Protein AF-A0AAU9XUK6-F1 (afdb_monomer)

Structure (mmCIF, N/CA/C/O backbone):
data_AF-A0AAU9XUK6-F1
#
_entry.id   AF-A0AAU9XUK6-F1
#
loop_
_atom_site.group_PDB
_atom_site.id
_atom_site.type_symbol
_atom_site.label_atom_id
_atom_site.label_alt_id
_atom_site.label_comp_id
_atom_site.label_asym_id
_atom_site.label_entity_id
_atom_site.label_seq_id
_atom_site.pdbx_PDB_ins_code
_atom_site.Cartn_x
_atom_site.Cartn_y
_atom_site.Cartn_z
_atom_site.occupancy
_atom_site.B_iso_or_equiv
_atom_site.auth_seq_id
_atom_site.auth_comp_id
_atom_site.auth_asym_id
_atom_site.auth_atom_id
_atom_site.pdbx_PDB_model_num
ATOM 1 N N . MET A 1 1 ? -21.069 -2.730 -3.001 1.00 33.25 1 MET A N 1
ATOM 2 C CA . MET A 1 1 ? -19.664 -2.757 -2.544 1.00 33.25 1 MET A CA 1
ATOM 3 C C . MET A 1 1 ? -18.667 -2.621 -3.702 1.00 33.25 1 MET A C 1
ATOM 5 O O . MET A 1 1 ? -17.837 -1.732 -3.650 1.00 33.25 1 MET A O 1
ATOM 9 N N . LEU A 1 2 ? -18.782 -3.397 -4.790 1.00 28.67 2 LEU A N 1
ATOM 10 C CA . LEU A 1 2 ? -17.795 -3.391 -5.895 1.00 28.67 2 LEU A CA 1
ATOM 11 C C . LEU A 1 2 ? -17.755 -2.106 -6.754 1.00 28.67 2 LEU A C 1
ATOM 13 O O . LEU A 1 2 ? -16.678 -1.653 -7.120 1.00 28.67 2 LEU A O 1
ATOM 17 N N . LEU A 1 3 ? -18.899 -1.456 -6.999 1.00 26.27 3 LEU A N 1
ATOM 18 C CA . LEU A 1 3 ? -18.970 -0.136 -7.666 1.00 26.27 3 LEU A CA 1
ATOM 19 C C . LEU A 1 3 ? -18.456 1.029 -6.795 1.00 26.27 3 LEU A C 1
ATOM 21 O O . LEU A 1 3 ? -18.307 2.147 -7.278 1.00 26.27 3 LEU A O 1
ATOM 25 N N . TRP A 1 4 ? -18.243 0.776 -5.502 1.00 32.31 4 TRP A N 1
ATOM 26 C CA . TRP A 1 4 ? -17.857 1.773 -4.502 1.00 32.31 4 TRP A CA 1
ATOM 27 C C . TRP A 1 4 ? -16.339 2.024 -4.510 1.00 32.31 4 TRP A C 1
ATOM 29 O O . TRP A 1 4 ? -15.904 3.160 -4.357 1.00 32.31 4 TRP A O 1
ATOM 39 N N . LEU A 1 5 ? -15.546 0.982 -4.781 1.00 35.88 5 LEU A N 1
ATOM 40 C CA . LEU A 1 5 ? -14.081 1.037 -4.865 1.00 35.88 5 LEU A CA 1
ATOM 41 C C . LEU A 1 5 ? -13.571 1.736 -6.135 1.00 35.88 5 LEU A C 1
ATOM 43 O O . LEU A 1 5 ? -12.692 2.587 -6.055 1.00 35.88 5 LEU A O 1
ATOM 47 N N . ASP A 1 6 ? -14.190 1.474 -7.290 1.00 30.70 6 ASP A N 1
ATOM 48 C CA . ASP A 1 6 ? -13.777 2.042 -8.590 1.00 30.70 6 ASP A CA 1
ATOM 49 C C . ASP A 1 6 ? -13.961 3.574 -8.686 1.00 30.70 6 ASP A C 1
ATOM 51 O O . ASP A 1 6 ? -13.351 4.234 -9.525 1.00 30.70 6 ASP A O 1
ATOM 55 N N . LYS A 1 7 ? -14.794 4.166 -7.817 1.00 32.75 7 LYS A N 1
ATOM 56 C CA . LYS A 1 7 ? -14.926 5.629 -7.686 1.00 32.75 7 LYS A CA 1
ATOM 57 C C . LYS A 1 7 ? -14.052 6.224 -6.583 1.00 32.75 7 LYS A C 1
ATOM 59 O O . LYS A 1 7 ? -13.663 7.374 -6.724 1.00 32.75 7 LYS A O 1
ATOM 64 N N . MET A 1 8 ? -13.726 5.466 -5.531 1.00 36.03 8 MET A N 1
ATOM 65 C CA . MET A 1 8 ? -12.743 5.892 -4.521 1.00 36.03 8 MET A CA 1
ATOM 66 C C . MET A 1 8 ? -11.348 6.050 -5.135 1.00 36.03 8 MET A C 1
ATOM 68 O O . MET A 1 8 ? -10.635 6.977 -4.788 1.00 36.03 8 MET A O 1
ATOM 72 N N . ILE A 1 9 ? -10.993 5.186 -6.088 1.00 36.97 9 ILE A N 1
ATOM 73 C CA . ILE A 1 9 ? -9.683 5.200 -6.760 1.00 36.97 9 ILE A CA 1
ATOM 74 C C . ILE A 1 9 ? -9.566 6.312 -7.818 1.00 36.97 9 ILE A C 1
ATOM 76 O O . ILE A 1 9 ? -8.464 6.664 -8.212 1.00 36.97 9 ILE A O 1
ATOM 80 N N . ARG A 1 10 ? -10.679 6.927 -8.241 1.00 34.50 10 ARG A N 1
ATOM 81 C CA . ARG A 1 10 ? -10.691 8.081 -9.163 1.00 34.50 10 ARG A CA 1
ATOM 82 C C . ARG A 1 10 ? -10.840 9.415 -8.428 1.00 34.50 10 ARG A C 1
ATOM 84 O O . ARG A 1 10 ? -11.617 10.269 -8.854 1.00 34.50 10 ARG A O 1
ATOM 91 N N . MET A 1 11 ? -10.180 9.563 -7.284 1.00 39.06 11 MET A N 1
ATOM 92 C CA . MET A 1 11 ? -10.041 10.867 -6.641 1.00 39.06 11 MET A CA 1
ATOM 93 C C . MET A 1 11 ? -8.760 11.506 -7.179 1.00 39.06 11 MET A C 1
ATOM 95 O O . MET A 1 11 ? -7.666 11.001 -6.965 1.00 39.06 11 MET A O 1
ATOM 99 N N . GLU A 1 12 ? -8.969 12.526 -8.004 1.00 34.97 12 GLU A N 1
ATOM 100 C CA . GLU A 1 12 ? -8.004 13.175 -8.892 1.00 34.97 12 GLU A CA 1
ATOM 101 C C . GLU A 1 12 ? -7.177 14.209 -8.136 1.00 34.97 12 GLU A C 1
ATOM 103 O O . GLU A 1 12 ? -7.762 15.040 -7.462 1.00 34.97 12 GLU A O 1
ATOM 108 N N . GLU A 1 13 ? -5.851 14.163 -8.265 1.00 35.34 13 GLU A N 1
ATOM 109 C CA . GLU A 1 13 ? -4.892 15.043 -7.595 1.00 35.34 13 GLU A CA 1
ATOM 110 C C . GLU A 1 13 ? -5.057 16.530 -8.000 1.00 35.34 13 GLU A C 1
ATOM 112 O O . GLU A 1 13 ? -4.589 16.964 -9.043 1.00 35.34 13 GLU A O 1
ATOM 117 N N . VAL A 1 14 ? -5.731 17.340 -7.185 1.00 39.88 14 VAL A N 1
ATOM 118 C CA . VAL A 1 14 ? -5.669 18.807 -7.192 1.00 39.88 14 VAL A CA 1
ATOM 119 C C . VAL A 1 14 ? -4.579 19.248 -6.218 1.00 39.88 14 VAL A C 1
ATOM 121 O O . VAL A 1 14 ? -4.598 18.918 -5.029 1.00 39.88 14 VAL A O 1
ATOM 124 N N . GLU A 1 15 ? -3.616 19.971 -6.775 1.00 35.19 15 GLU A N 1
ATOM 125 C CA . GLU A 1 15 ? -2.435 20.531 -6.133 1.00 35.19 15 GLU A CA 1
ATOM 126 C C . GLU A 1 15 ? -2.733 21.203 -4.776 1.00 35.19 15 GLU A C 1
ATOM 128 O O . GLU A 1 15 ? -3.728 21.904 -4.610 1.00 35.19 15 GLU A O 1
ATOM 133 N N . HIS A 1 16 ? -1.794 21.041 -3.835 1.00 34.78 16 HIS A N 1
ATOM 134 C CA . HIS A 1 16 ? -1.776 21.619 -2.481 1.00 34.78 16 HIS A CA 1
ATOM 135 C C . HIS A 1 16 ? -2.774 21.025 -1.468 1.00 34.78 16 HIS A C 1
ATOM 137 O O . HIS A 1 16 ? -3.589 21.722 -0.872 1.00 34.78 16 HIS A O 1
ATOM 143 N N . GLY A 1 17 ? -2.584 19.741 -1.147 1.00 36.34 17 GLY A N 1
ATOM 144 C CA . GLY A 1 17 ? -2.890 19.225 0.192 1.00 36.34 17 GLY A CA 1
ATOM 145 C C . GLY A 1 17 ? -4.282 18.620 0.403 1.00 36.34 17 GLY A C 1
ATOM 146 O O . GLY A 1 17 ? -5.141 19.227 1.027 1.00 36.34 17 GLY A O 1
ATOM 147 N N . GLN A 1 18 ? -4.366 17.329 0.064 1.00 42.75 18 GLN A N 1
ATOM 148 C CA . GLN A 1 18 ? -5.222 16.279 0.650 1.00 42.75 18 GLN A CA 1
ATOM 149 C C . GLN A 1 18 ? -6.707 16.178 0.219 1.00 42.75 18 GLN A C 1
ATOM 151 O O . GLN A 1 18 ? -7.435 17.155 0.072 1.00 42.75 18 GLN A O 1
ATOM 156 N N . TRP A 1 19 ? -7.132 14.914 0.038 1.00 47.81 19 TRP A N 1
ATOM 157 C CA . TRP A 1 19 ? -8.341 14.450 -0.663 1.00 47.81 19 TRP A CA 1
ATOM 158 C C . TRP A 1 19 ? -9.627 14.343 0.170 1.00 47.81 19 TRP A C 1
ATOM 160 O O . TRP A 1 19 ? -9.622 14.133 1.380 1.00 47.81 19 TRP A O 1
ATOM 170 N N . LEU A 1 20 ? -10.728 14.437 -0.589 1.00 40.44 20 LEU A N 1
ATOM 171 C CA . LEU A 1 20 ? -12.161 14.341 -0.285 1.00 40.44 20 LEU A CA 1
ATOM 172 C C . LEU A 1 20 ? -12.667 12.924 0.049 1.00 40.44 20 LEU A C 1
ATOM 174 O O . LEU A 1 20 ? -12.090 11.925 -0.353 1.00 40.44 20 LEU A O 1
ATOM 178 N N . ALA A 1 21 ? -13.876 12.849 0.619 1.00 33.03 21 ALA A N 1
ATOM 179 C CA . ALA A 1 21 ? -14.821 11.763 0.350 1.00 33.03 21 ALA A CA 1
ATOM 180 C C . ALA A 1 21 ? -16.065 12.341 -0.350 1.00 33.03 21 ALA A C 1
ATOM 182 O O . ALA A 1 21 ? -16.930 12.932 0.292 1.00 33.03 21 ALA A O 1
ATOM 183 N N . LYS A 1 22 ? -16.186 12.164 -1.673 1.00 32.38 22 LYS A N 1
ATOM 184 C CA . LYS A 1 22 ? -17.432 12.428 -2.417 1.00 32.38 22 LYS A CA 1
ATOM 185 C C . LYS A 1 22 ? -18.011 11.111 -2.918 1.00 32.38 22 LYS A C 1
ATOM 187 O O . LYS A 1 22 ? -17.669 10.628 -3.994 1.00 32.38 22 LYS A O 1
ATOM 192 N N . VAL A 1 23 ? -18.946 10.536 -2.165 1.00 35.53 23 VAL A N 1
ATOM 193 C CA . VAL A 1 23 ? -19.708 9.372 -2.638 1.00 35.53 23 VAL A CA 1
ATOM 194 C C . VAL A 1 23 ? -20.838 9.860 -3.546 1.00 35.53 23 VAL A C 1
ATOM 196 O O . VAL A 1 23 ? -21.865 10.348 -3.078 1.00 35.53 23 VAL A O 1
ATOM 199 N N . ARG A 1 24 ? -20.673 9.725 -4.870 1.00 31.94 24 ARG A N 1
ATOM 200 C CA . ARG A 1 24 ? -21.775 9.929 -5.826 1.00 31.94 24 ARG A CA 1
ATOM 201 C C . ARG A 1 24 ? -22.612 8.655 -5.960 1.00 31.94 24 ARG A C 1
ATOM 203 O O . ARG A 1 24 ? -22.120 7.628 -6.433 1.00 31.94 24 ARG A O 1
ATOM 210 N N . GLN A 1 25 ? -23.887 8.800 -5.600 1.00 36.47 25 GLN A N 1
ATOM 211 C CA . GLN A 1 25 ? -24.984 7.832 -5.671 1.00 36.47 25 GLN A CA 1
ATOM 212 C C . GLN A 1 25 ? -24.969 6.939 -6.922 1.00 36.47 25 GLN A C 1
ATOM 214 O O . GLN A 1 25 ? -24.865 7.404 -8.059 1.00 36.47 25 GLN A O 1
ATOM 219 N N . GLY A 1 26 ? -25.137 5.640 -6.673 1.00 31.98 26 GLY A N 1
ATOM 220 C CA . GLY A 1 26 ? -25.384 4.602 -7.666 1.00 31.98 26 GLY A CA 1
ATOM 221 C C . GLY A 1 26 ? -25.836 3.308 -6.984 1.00 31.98 26 GLY A C 1
ATOM 222 O O . GLY A 1 26 ? -25.007 2.509 -6.565 1.00 31.98 26 GLY A O 1
ATOM 223 N N . ARG A 1 27 ? -27.160 3.132 -6.874 1.00 43.97 27 ARG A N 1
ATOM 224 C CA . ARG A 1 27 ? -27.920 1.905 -6.526 1.00 43.97 27 ARG A CA 1
ATOM 225 C C . ARG A 1 27 ? -27.805 1.274 -5.126 1.00 43.97 27 ARG A C 1
ATOM 227 O O . ARG A 1 27 ? -28.600 0.386 -4.845 1.00 43.97 27 ARG A O 1
ATOM 234 N N . ALA A 1 28 ? -26.947 1.739 -4.219 1.00 48.75 28 ALA A N 1
ATOM 235 C CA . ALA A 1 28 ? -26.979 1.319 -2.809 1.00 48.75 28 ALA A CA 1
ATOM 236 C C . ALA A 1 28 ? -27.304 2.515 -1.899 1.00 48.75 28 ALA A C 1
ATOM 238 O O . ALA A 1 28 ? -26.667 3.562 -2.005 1.00 48.75 28 ALA A O 1
ATOM 239 N N . ARG A 1 29 ? -28.326 2.373 -1.044 1.00 48.84 29 ARG A N 1
ATOM 240 C CA . ARG A 1 29 ? -28.842 3.400 -0.120 1.00 48.84 29 ARG A CA 1
ATOM 241 C C . ARG A 1 29 ? -27.870 3.657 1.045 1.00 48.84 29 ARG A C 1
ATOM 243 O O . ARG A 1 29 ? -28.166 3.316 2.182 1.00 48.84 29 ARG A O 1
ATOM 250 N N . SER A 1 30 ? -26.709 4.239 0.771 1.00 57.34 30 SER A N 1
ATOM 251 C CA . SER A 1 30 ? -25.780 4.710 1.805 1.00 57.34 30 SER A CA 1
ATOM 252 C C . SER A 1 30 ? -25.810 6.237 1.836 1.00 57.34 30 SER A C 1
ATOM 254 O O . SER A 1 30 ? -25.593 6.873 0.805 1.00 57.34 30 SER A O 1
ATOM 256 N N . VAL A 1 31 ? -26.116 6.821 2.998 1.00 60.78 31 VAL A N 1
ATOM 257 C CA . VAL A 1 31 ? -26.139 8.276 3.210 1.00 60.78 31 VAL A CA 1
ATOM 258 C C . VAL A 1 31 ? -24.790 8.707 3.776 1.00 60.78 31 VAL A C 1
ATOM 260 O O . VAL A 1 31 ? -24.342 8.170 4.787 1.00 60.78 31 VAL A O 1
ATOM 263 N N . LEU A 1 32 ? -24.140 9.667 3.118 1.00 63.56 32 LEU A N 1
ATOM 264 C CA . LEU A 1 32 ? -22.972 10.349 3.666 1.00 63.56 32 LEU A CA 1
ATOM 265 C C . LEU A 1 32 ? -23.457 11.344 4.723 1.00 63.56 32 LEU A C 1
ATOM 267 O O . LEU A 1 32 ? -24.189 12.272 4.388 1.00 63.56 32 LEU A O 1
ATOM 271 N N . LEU A 1 33 ? -23.080 11.128 5.983 1.00 63.16 33 LEU A N 1
ATOM 272 C CA . LEU A 1 33 ? -23.521 11.982 7.089 1.00 63.16 33 LEU A CA 1
ATOM 273 C C . LEU A 1 33 ? -22.723 13.287 7.164 1.00 63.16 33 LEU A C 1
ATOM 275 O O . LEU A 1 33 ? -23.315 14.345 7.342 1.00 63.16 33 LEU A O 1
ATOM 279 N N . PHE A 1 34 ? -21.397 13.225 7.024 1.00 74.56 34 PHE A N 1
ATOM 280 C CA . PHE A 1 34 ? -20.532 14.403 7.004 1.00 74.56 34 PHE A CA 1
ATOM 281 C C . PHE A 1 34 ? -19.146 14.064 6.430 1.00 74.56 34 PHE A C 1
ATOM 283 O O . PHE A 1 34 ? -18.801 12.892 6.256 1.00 74.56 34 PHE A O 1
ATOM 290 N N . THR A 1 35 ? -18.356 15.099 6.149 1.00 79.81 35 THR A N 1
ATOM 291 C CA . THR A 1 35 ? -16.965 15.007 5.686 1.00 79.81 35 THR A CA 1
ATOM 292 C C . THR A 1 35 ? -16.138 16.039 6.442 1.00 79.81 35 THR A C 1
ATOM 294 O O . THR A 1 35 ? -16.595 17.164 6.628 1.00 79.81 35 THR A O 1
ATOM 297 N N . GLU A 1 36 ? -14.939 15.658 6.874 1.00 81.06 36 GLU A N 1
ATOM 298 C CA . GLU A 1 36 ? -13.980 16.537 7.549 1.00 81.06 36 GLU A CA 1
ATOM 299 C C . GLU A 1 36 ? -12.619 16.439 6.874 1.00 81.06 36 GLU A C 1
ATOM 301 O O . GLU A 1 36 ? -12.278 15.404 6.300 1.00 81.06 36 GLU A O 1
ATOM 306 N N . PHE A 1 37 ? -11.837 17.509 6.993 1.00 81.69 37 PHE A N 1
ATOM 307 C CA . PHE A 1 37 ? -10.502 17.610 6.416 1.00 81.69 37 PHE A CA 1
ATOM 308 C C . PHE A 1 37 ? -9.480 17.882 7.510 1.00 81.69 37 PHE A C 1
ATOM 310 O O . PHE A 1 37 ? -9.679 18.757 8.355 1.00 81.69 37 PHE A O 1
ATOM 317 N N . ILE A 1 38 ? -8.368 17.150 7.475 1.00 80.44 38 ILE A N 1
ATOM 318 C CA . ILE A 1 38 ? -7.238 17.412 8.357 1.00 80.44 38 ILE A CA 1
ATOM 319 C C . ILE A 1 38 ? -6.419 18.556 7.766 1.00 80.44 38 ILE A C 1
ATOM 321 O O . ILE A 1 38 ? -5.865 18.445 6.678 1.00 80.44 38 ILE A O 1
ATOM 325 N N . ARG A 1 39 ? -6.321 19.665 8.496 1.00 78.25 39 ARG A N 1
ATOM 326 C CA . ARG A 1 39 ? -5.515 20.814 8.070 1.00 78.25 39 ARG A CA 1
ATOM 327 C C . ARG A 1 39 ? -4.037 20.555 8.341 1.00 78.25 39 ARG A C 1
ATOM 329 O O . ARG A 1 39 ? -3.664 20.326 9.487 1.00 78.25 39 ARG A O 1
ATOM 336 N N . LEU A 1 40 ? -3.201 20.660 7.308 1.00 76.19 40 LEU A N 1
ATOM 337 C CA . LEU A 1 40 ? -1.746 20.456 7.387 1.00 76.19 40 LEU A CA 1
ATOM 338 C C . LEU A 1 40 ? -1.080 21.383 8.414 1.00 76.19 40 LEU A C 1
ATOM 340 O O . LEU A 1 40 ? -0.388 20.926 9.321 1.00 76.19 40 LEU A O 1
ATOM 344 N N . GLU A 1 41 ? -1.362 22.681 8.312 1.00 81.06 41 GLU A N 1
ATOM 345 C CA . GLU A 1 41 ? -0.774 23.740 9.146 1.00 81.06 41 GLU A CA 1
ATOM 346 C C . GLU A 1 41 ? -1.137 23.616 10.634 1.00 81.06 41 GLU A C 1
ATOM 348 O O . GLU A 1 41 ? -0.444 24.135 11.503 1.00 81.06 41 GLU A O 1
ATOM 353 N N . SER A 1 42 ? -2.230 22.915 10.946 1.00 84.81 42 SER A N 1
ATOM 354 C CA . SER A 1 42 ? -2.760 22.751 12.305 1.00 84.81 42 SER A CA 1
ATOM 355 C C . SER A 1 42 ? -3.135 21.300 12.598 1.00 84.81 42 SER A C 1
ATOM 357 O O . SER A 1 42 ? -4.119 21.027 13.284 1.00 84.81 42 SER A O 1
ATOM 359 N N . LEU A 1 43 ? -2.322 20.360 12.105 1.00 83.81 43 LEU A N 1
ATOM 360 C CA . LEU A 1 43 ? -2.579 18.917 12.136 1.00 83.81 43 LEU A CA 1
ATOM 361 C C . LEU A 1 43 ? -3.088 18.414 13.492 1.00 83.81 43 LEU A C 1
ATOM 363 O O . LEU A 1 43 ? -4.112 17.741 13.554 1.00 83.81 43 LEU A O 1
ATOM 367 N N . HIS A 1 44 ? -2.406 18.774 14.580 1.00 89.31 44 HIS A N 1
ATOM 368 C CA . HIS A 1 44 ? -2.760 18.325 15.929 1.00 89.31 44 HIS A CA 1
ATOM 369 C C . HIS A 1 44 ? -4.147 18.818 16.370 1.00 89.31 44 HIS A C 1
ATOM 371 O O . HIS A 1 44 ? -4.985 18.008 16.759 1.00 89.31 44 HIS A O 1
ATOM 377 N N . LEU A 1 45 ? -4.413 20.123 16.246 1.00 91.56 45 LEU A N 1
ATOM 378 C CA . LEU A 1 45 ? -5.709 20.717 16.595 1.00 91.56 45 LEU A CA 1
ATOM 379 C C . LEU A 1 45 ? -6.829 20.195 15.688 1.00 91.56 45 LEU A C 1
ATOM 381 O O . LEU A 1 45 ? -7.923 19.891 16.157 1.00 91.56 45 LEU A O 1
ATOM 385 N N . SER A 1 46 ? -6.549 20.055 14.391 1.00 89.50 46 SER A N 1
ATOM 386 C CA . SER A 1 46 ? -7.507 19.545 13.414 1.00 89.50 46 SER A CA 1
ATOM 387 C C . SER A 1 46 ? -7.918 18.111 13.744 1.00 89.50 46 SER A C 1
ATOM 389 O O . SER A 1 46 ? -9.107 17.817 13.810 1.00 89.50 46 SER A O 1
ATOM 391 N N . VAL A 1 47 ? -6.948 17.230 14.000 1.00 91.69 47 VAL A N 1
ATOM 392 C CA . VAL A 1 47 ? -7.193 15.830 14.375 1.00 91.69 47 VAL A CA 1
ATOM 393 C C . VAL A 1 47 ? -7.971 15.743 15.688 1.00 91.69 47 VAL A C 1
ATOM 395 O O . VAL A 1 47 ? -8.985 15.048 15.74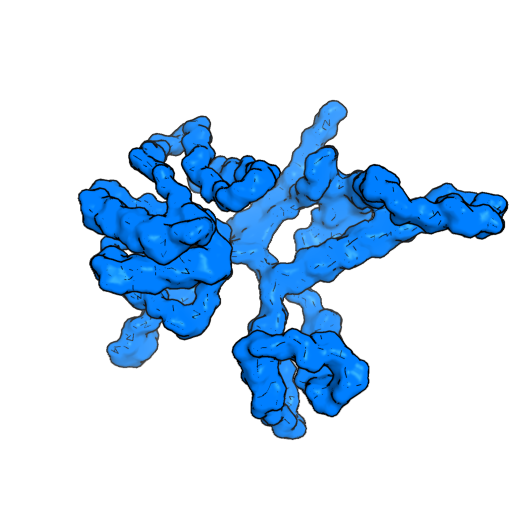4 1.00 91.69 47 VAL A O 1
ATOM 398 N N . GLN A 1 48 ? -7.566 16.502 16.709 1.00 95.38 48 GLN A N 1
ATOM 399 C CA . GLN A 1 48 ? -8.259 16.552 17.996 1.00 95.38 48 GLN A CA 1
ATOM 400 C C . GLN A 1 48 ? -9.733 16.951 17.845 1.00 95.38 48 GLN A C 1
ATOM 402 O O . GLN A 1 48 ? -10.615 16.260 18.363 1.00 95.38 48 GLN A O 1
ATOM 407 N N . ASN A 1 49 ? -10.013 18.026 17.106 1.00 94.06 49 ASN A N 1
ATOM 408 C CA . ASN A 1 49 ? -11.375 18.519 16.900 1.00 94.06 49 ASN A CA 1
ATOM 409 C C . ASN A 1 49 ? -12.239 17.514 16.126 1.00 94.06 49 ASN A C 1
ATOM 411 O O . ASN A 1 49 ? -13.400 17.303 16.477 1.00 94.06 49 ASN A O 1
ATOM 415 N N . ILE A 1 50 ? -11.676 16.861 15.104 1.00 93.06 50 ILE A N 1
ATOM 416 C CA . ILE A 1 50 ? -12.389 15.851 14.311 1.00 93.06 50 ILE A CA 1
ATOM 417 C C . ILE A 1 50 ? -12.749 14.640 15.176 1.00 93.06 50 ILE A C 1
ATOM 419 O O . ILE A 1 50 ? -13.897 14.197 15.151 1.00 93.06 50 ILE A O 1
ATOM 423 N N . VAL A 1 51 ? -11.805 14.119 15.967 1.00 94.56 51 VAL A N 1
ATOM 424 C CA . VAL A 1 51 ? -12.063 12.977 16.860 1.00 94.56 51 VAL A CA 1
ATOM 425 C C . VAL A 1 51 ? -13.089 13.346 17.936 1.00 94.56 51 VAL A C 1
ATOM 427 O O . VAL A 1 51 ? -14.004 12.564 18.199 1.00 94.56 51 VAL A O 1
ATOM 430 N N . GLN A 1 52 ? -13.017 14.561 18.488 1.00 95.75 52 GLN A N 1
ATOM 431 C CA . GLN A 1 52 ? -13.988 15.048 19.471 1.00 95.75 52 GLN A CA 1
ATOM 432 C C . GLN A 1 52 ? -15.395 15.140 18.872 1.00 95.75 52 GLN A C 1
ATOM 434 O O . GLN A 1 52 ? -16.364 14.693 19.487 1.00 95.75 52 GLN A O 1
ATOM 439 N N . LYS A 1 53 ? -15.509 15.665 17.649 1.00 92.81 53 LYS A N 1
ATOM 440 C CA . LYS A 1 53 ? -16.773 15.736 16.913 1.00 92.81 53 LYS A CA 1
ATOM 441 C C . LYS A 1 53 ? -17.330 14.340 16.620 1.00 92.81 53 LYS A C 1
ATOM 443 O O . LYS A 1 53 ? -18.499 14.080 16.880 1.00 92.81 53 LYS A O 1
ATOM 448 N N . LEU A 1 54 ? -16.488 13.418 16.147 1.00 92.12 54 LEU A N 1
ATOM 449 C CA . LEU A 1 54 ? -16.850 12.016 15.901 1.00 92.12 54 LEU A CA 1
ATOM 450 C C . LEU A 1 54 ? -17.374 11.314 17.157 1.00 92.12 54 LEU A C 1
ATOM 452 O O . LEU A 1 54 ? -18.303 10.504 17.075 1.00 92.12 54 LEU A O 1
ATOM 456 N N . LYS A 1 55 ? -16.787 11.623 18.314 1.00 93.25 55 LYS A N 1
ATOM 457 C CA . LYS A 1 55 ? -17.208 11.085 19.607 1.00 93.25 55 LYS A CA 1
ATOM 458 C C . LYS A 1 55 ? -18.600 11.565 20.020 1.00 93.25 55 LYS A C 1
ATOM 460 O O . LYS A 1 55 ? -19.321 10.803 20.646 1.00 93.25 55 LYS A O 1
ATOM 465 N N . GLN A 1 56 ? -18.996 12.774 19.628 1.00 92.69 56 GLN A N 1
ATOM 466 C CA . GLN A 1 56 ? -20.341 13.317 19.869 1.00 92.69 56 GLN A CA 1
ATOM 467 C C . GLN A 1 56 ? -21.403 12.768 18.895 1.00 92.69 56 GLN A C 1
ATOM 469 O O . GLN A 1 56 ? -22.594 13.000 19.084 1.00 92.69 56 GLN A O 1
ATOM 474 N N . MET A 1 57 ? -20.994 12.055 17.841 1.00 89.00 57 MET A N 1
ATOM 475 C CA . MET A 1 57 ? -21.880 11.546 16.790 1.00 89.00 57 MET A CA 1
ATOM 476 C C . MET A 1 57 ? -22.167 10.052 16.961 1.00 89.00 57 MET A C 1
ATOM 478 O O . MET A 1 57 ? -21.579 9.207 16.286 1.00 89.00 57 MET A O 1
ATOM 482 N N . ASP A 1 58 ? -23.101 9.703 17.844 1.00 85.56 58 ASP A N 1
ATOM 483 C CA . ASP A 1 58 ? -23.411 8.299 18.153 1.00 85.56 58 ASP A CA 1
ATOM 484 C C . ASP A 1 58 ? -24.002 7.503 16.984 1.00 85.56 58 ASP A C 1
ATOM 486 O O . ASP A 1 58 ? -23.844 6.280 16.923 1.00 85.56 58 ASP A O 1
ATOM 490 N N . ASN A 1 59 ? -24.651 8.179 16.037 1.00 85.81 59 ASN A N 1
ATOM 491 C CA . ASN A 1 59 ? -25.232 7.583 14.834 1.00 85.81 59 ASN A CA 1
ATOM 492 C C . ASN A 1 59 ? -24.186 7.221 13.763 1.00 85.81 59 ASN A C 1
ATOM 494 O O . ASN A 1 59 ? -24.481 6.446 12.852 1.00 85.81 59 ASN A O 1
ATOM 498 N N . VAL A 1 60 ? -22.968 7.756 13.855 1.00 86.69 60 VAL A N 1
ATOM 499 C CA . VAL A 1 60 ? -21.890 7.474 12.904 1.00 86.69 60 VAL A CA 1
ATOM 500 C C . VAL A 1 60 ? -21.134 6.243 13.387 1.00 86.69 60 VAL A C 1
ATOM 502 O O . VAL A 1 60 ? -20.356 6.318 14.330 1.00 86.69 60 VAL A O 1
ATOM 505 N N . LYS A 1 61 ? -21.359 5.093 12.747 1.00 88.69 61 LYS A N 1
ATOM 506 C CA . LYS A 1 61 ? -20.680 3.833 13.106 1.00 88.69 61 LYS A CA 1
ATOM 507 C C . LYS A 1 61 ? -19.543 3.453 12.168 1.00 88.69 61 LYS A C 1
ATOM 509 O O . LYS A 1 61 ? -18.599 2.816 12.614 1.00 88.69 61 LYS A O 1
ATOM 514 N N . VAL A 1 62 ? -19.618 3.848 10.899 1.00 90.44 62 VAL A N 1
ATOM 515 C CA . VAL A 1 62 ? -18.606 3.534 9.882 1.00 90.44 62 VAL A CA 1
ATOM 516 C C . VAL A 1 62 ? -17.916 4.820 9.454 1.00 90.44 62 VAL A C 1
ATOM 518 O O . VAL A 1 62 ? -18.592 5.776 9.075 1.00 90.44 62 VAL A O 1
ATOM 521 N N . VAL A 1 63 ? -16.586 4.837 9.500 1.00 90.56 63 VAL A N 1
ATOM 522 C CA . VAL A 1 63 ? -15.766 5.995 9.129 1.00 90.56 63 VAL A CA 1
ATOM 523 C C . VAL A 1 63 ? -14.718 5.565 8.112 1.00 90.56 63 VAL A C 1
ATOM 525 O O . VAL A 1 63 ? -13.978 4.610 8.333 1.00 90.56 63 VAL A O 1
ATOM 528 N N . ILE A 1 64 ? -14.649 6.278 6.991 1.00 90.69 64 ILE A N 1
ATOM 529 C CA . ILE A 1 64 ? -13.635 6.046 5.959 1.00 90.69 64 ILE A CA 1
ATOM 530 C C . ILE A 1 64 ? -12.480 6.998 6.222 1.00 90.69 64 ILE A C 1
ATOM 532 O O . ILE A 1 64 ? -12.684 8.208 6.295 1.00 90.69 64 ILE A O 1
ATOM 536 N N . LEU A 1 65 ? -11.281 6.445 6.362 1.00 90.00 65 LEU A N 1
ATOM 537 C CA . LEU A 1 65 ? -10.057 7.199 6.578 1.00 90.00 65 LEU A CA 1
ATOM 538 C C . LEU A 1 65 ? 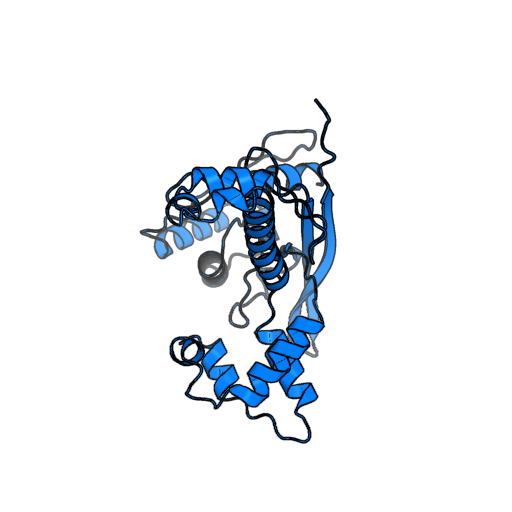-9.237 7.185 5.295 1.00 90.00 65 LEU A C 1
ATOM 540 O O . LEU A 1 65 ? -8.661 6.159 4.937 1.00 90.00 65 LEU A O 1
ATOM 544 N N . TRP A 1 66 ? -9.178 8.339 4.634 1.00 87.06 66 TRP A N 1
ATOM 545 C CA . TRP A 1 66 ? -8.280 8.584 3.511 1.00 87.06 66 TRP A CA 1
ATOM 546 C C . TRP A 1 66 ? -7.028 9.312 3.998 1.00 87.06 66 TRP A C 1
ATOM 548 O O . TRP A 1 66 ? -6.889 10.521 3.835 1.00 87.06 66 TRP A O 1
ATOM 558 N N . LEU A 1 67 ? -6.158 8.586 4.698 1.00 84.38 67 LEU A N 1
ATOM 559 C CA . LEU A 1 67 ? -4.993 9.145 5.383 1.00 84.38 67 LEU A CA 1
ATOM 560 C C . LEU A 1 67 ? -3.748 8.335 5.037 1.00 84.38 67 LEU A C 1
ATOM 562 O O . LEU A 1 67 ? -3.806 7.109 4.997 1.00 84.38 67 LEU A O 1
ATOM 566 N N . TYR A 1 68 ? -2.623 9.021 4.858 1.00 80.50 68 TYR A N 1
ATOM 567 C CA . TYR A 1 68 ? -1.329 8.400 4.586 1.00 80.50 68 TYR A CA 1
ATOM 568 C C . TYR A 1 68 ? -0.405 8.485 5.805 1.00 80.50 68 TYR A C 1
ATOM 570 O O . TYR A 1 68 ? -0.444 9.458 6.567 1.00 80.50 68 TYR A O 1
ATOM 578 N N . GLU A 1 69 ? 0.418 7.453 5.990 1.00 79.25 69 GLU A N 1
ATOM 579 C CA . GLU A 1 69 ? 1.561 7.413 6.911 1.00 79.25 69 GLU A CA 1
ATOM 580 C C . GLU A 1 69 ? 1.320 8.072 8.294 1.00 79.25 69 GLU A C 1
ATOM 582 O O . GLU A 1 69 ? 0.530 7.609 9.127 1.00 79.25 69 GLU A O 1
ATOM 587 N N . ASN A 1 70 ? 2.016 9.185 8.557 1.00 80.38 70 ASN A N 1
ATOM 588 C CA . ASN A 1 70 ? 2.015 9.905 9.825 1.00 80.38 70 ASN A CA 1
ATOM 589 C C . ASN A 1 70 ? 0.637 10.491 10.178 1.00 80.38 70 ASN A C 1
ATOM 591 O O . ASN A 1 70 ? 0.309 10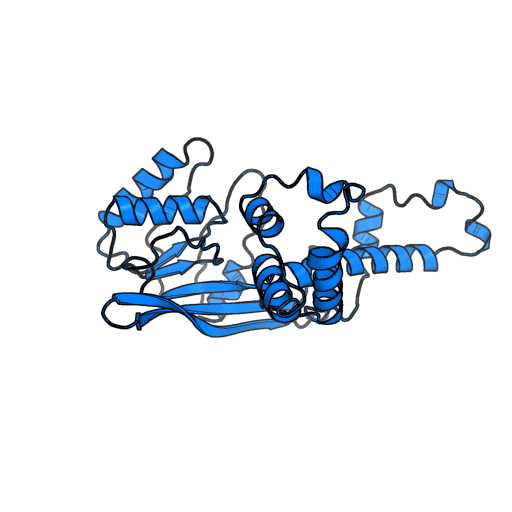.611 11.357 1.00 80.38 70 ASN A O 1
ATOM 595 N N . TYR A 1 71 ? -0.193 10.833 9.188 1.00 85.44 71 TYR A N 1
ATOM 596 C CA . TYR A 1 71 ? -1.543 11.354 9.431 1.00 85.44 71 TYR A CA 1
ATOM 597 C C . TYR A 1 71 ? -2.446 10.264 9.993 1.00 85.44 71 TYR A C 1
ATOM 599 O O . TYR A 1 71 ? -3.133 10.495 10.987 1.00 85.44 71 TYR A O 1
ATOM 607 N N . GLN A 1 72 ? -2.390 9.064 9.405 1.00 86.19 72 GLN A N 1
ATOM 608 C CA . GLN A 1 72 ? -3.122 7.906 9.915 1.00 86.19 72 GLN A CA 1
ATOM 609 C C . GLN A 1 72 ? -2.656 7.563 11.335 1.00 86.19 72 GLN A C 1
ATOM 611 O O . GLN A 1 72 ? -3.484 7.391 12.227 1.00 86.19 72 GLN A O 1
ATOM 616 N N . THR A 1 73 ? -1.340 7.560 11.567 1.00 85.50 73 THR A N 1
ATOM 617 C CA . THR A 1 73 ? -0.745 7.301 12.888 1.00 85.50 73 THR A CA 1
ATOM 618 C C . THR A 1 73 ? -1.230 8.303 13.940 1.00 85.50 73 THR A C 1
ATOM 620 O O . THR A 1 73 ? -1.741 7.909 14.987 1.00 85.50 73 THR A O 1
ATOM 623 N N . LYS A 1 74 ? -1.124 9.607 13.663 1.00 87.25 74 LYS A N 1
ATOM 624 C CA . LYS A 1 74 ? -1.559 10.666 14.587 1.00 87.25 74 LYS A CA 1
ATOM 625 C C . LYS A 1 74 ? -3.062 10.637 14.839 1.00 87.25 74 LYS A C 1
ATOM 627 O O . LYS A 1 74 ? -3.490 10.851 15.969 1.00 87.25 74 LYS A O 1
ATOM 632 N N . PHE A 1 75 ? -3.854 10.354 13.809 1.00 90.56 75 PHE A N 1
ATOM 633 C CA . PHE A 1 75 ? -5.300 10.239 13.939 1.00 90.56 75 PHE A CA 1
ATOM 634 C C . PHE A 1 75 ? -5.697 9.075 14.851 1.00 90.56 75 PHE A C 1
ATOM 636 O O . PHE A 1 75 ? -6.464 9.273 15.789 1.00 90.56 75 PHE A O 1
ATOM 643 N N . LEU A 1 76 ? -5.144 7.878 14.633 1.00 90.12 76 LEU A N 1
ATOM 644 C CA . LEU A 1 76 ? -5.446 6.706 15.463 1.00 90.12 76 LEU A CA 1
ATOM 645 C C . LEU A 1 76 ? -4.948 6.873 16.907 1.00 90.12 76 LEU A C 1
ATOM 647 O O . LEU A 1 76 ? -5.649 6.487 17.841 1.00 90.12 76 LEU A O 1
ATOM 651 N N . ALA A 1 77 ? -3.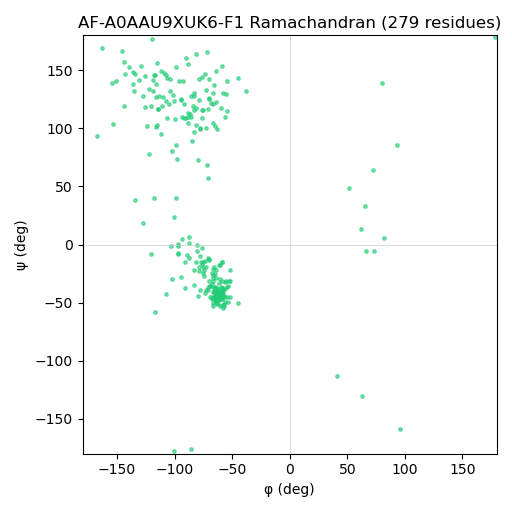793 7.514 17.107 1.00 89.56 77 ALA A N 1
ATOM 652 C CA . ALA A 1 77 ? -3.316 7.871 18.442 1.00 89.56 77 ALA A CA 1
ATOM 653 C C . ALA A 1 77 ? -4.290 8.823 19.161 1.00 89.56 77 ALA A C 1
ATOM 655 O O . ALA A 1 77 ? -4.539 8.673 20.355 1.00 89.56 77 ALA A O 1
ATOM 656 N N . GLU A 1 78 ? -4.891 9.772 18.442 1.00 92.38 78 GLU A N 1
ATOM 657 C CA . GLU A 1 78 ? -5.894 10.671 19.011 1.00 92.38 78 GLU A CA 1
ATOM 658 C C . GLU A 1 78 ? -7.220 9.960 19.314 1.00 92.38 78 GLU A C 1
ATOM 660 O O . GLU A 1 78 ? -7.820 10.203 20.361 1.00 92.38 78 GLU A O 1
ATOM 665 N N . VAL A 1 79 ? -7.660 9.045 18.442 1.00 92.50 79 VAL A N 1
ATOM 666 C CA . VAL A 1 79 ? -8.817 8.164 18.688 1.00 92.50 79 VAL A CA 1
ATOM 667 C C . VAL A 1 79 ? -8.632 7.402 19.998 1.00 92.50 79 VAL A C 1
ATOM 669 O O . VAL A 1 79 ? -9.540 7.380 20.833 1.00 92.50 79 VAL A O 1
ATOM 672 N N . GLN A 1 80 ? -7.433 6.858 20.217 1.00 90.94 80 GLN A N 1
ATOM 673 C CA . GLN A 1 80 ? -7.076 6.207 21.470 1.00 90.94 80 GLN A CA 1
ATOM 674 C C . GLN A 1 80 ? -7.099 7.181 22.649 1.00 90.94 80 GLN A C 1
ATOM 676 O O . GLN A 1 80 ? -7.722 6.901 23.671 1.00 90.94 80 GLN A O 1
ATOM 681 N N . ARG A 1 81 ? -6.439 8.338 22.508 1.00 92.62 81 ARG A N 1
ATOM 682 C CA . ARG A 1 81 ? -6.322 9.354 23.563 1.00 92.62 81 ARG A CA 1
ATOM 683 C C . ARG A 1 81 ? -7.688 9.844 24.037 1.00 92.62 81 ARG A C 1
ATOM 685 O O . ARG A 1 81 ? -7.882 10.083 25.225 1.00 92.62 81 ARG A O 1
ATOM 692 N N . GLN A 1 82 ? -8.637 9.990 23.115 1.00 94.31 82 GLN A N 1
ATOM 693 C CA . GLN A 1 82 ? -10.006 10.397 23.421 1.00 94.31 82 GLN A CA 1
ATOM 694 C C . GLN A 1 82 ? -10.933 9.224 23.773 1.00 94.31 82 GLN A C 1
ATOM 696 O O . GLN A 1 82 ? -12.109 9.464 24.059 1.00 94.31 82 GLN A O 1
ATOM 701 N N . ASN A 1 83 ? -10.435 7.984 23.792 1.00 92.81 83 ASN A N 1
ATOM 702 C CA . ASN A 1 83 ? -11.199 6.765 24.065 1.00 92.81 83 ASN A CA 1
ATOM 703 C C . ASN A 1 83 ? -12.465 6.655 23.192 1.00 92.81 83 ASN A C 1
ATOM 705 O O . ASN A 1 83 ? -13.577 6.473 23.693 1.00 92.81 83 ASN A O 1
ATOM 709 N N . LEU A 1 84 ? -12.308 6.869 21.882 1.00 91.75 84 LEU A N 1
ATOM 710 C CA . LEU A 1 84 ? -13.386 6.705 20.910 1.00 91.75 84 LEU A CA 1
ATOM 711 C C . LEU A 1 84 ? -13.453 5.240 20.459 1.00 91.75 84 LEU A C 1
ATOM 713 O O . LEU A 1 84 ? -12.591 4.769 19.723 1.00 91.75 84 LEU A O 1
ATOM 717 N N . THR A 1 85 ? -14.508 4.543 20.876 1.00 89.38 85 THR A N 1
ATOM 718 C CA . THR A 1 85 ? -14.736 3.117 20.599 1.00 89.38 85 THR A CA 1
ATOM 719 C C . THR A 1 85 ? -16.031 2.890 19.808 1.00 89.38 85 THR A C 1
ATOM 721 O O . THR A 1 85 ? -16.777 3.827 19.496 1.00 89.38 85 THR A O 1
ATOM 724 N N . GLY A 1 86 ? -16.312 1.635 19.439 1.00 87.06 86 GLY A N 1
ATOM 725 C CA . GLY A 1 86 ? -17.562 1.261 18.764 1.00 87.06 86 GLY A CA 1
ATOM 726 C C . GLY A 1 86 ? -17.706 1.873 17.366 1.00 87.06 86 GLY A C 1
ATOM 727 O O . GLY A 1 86 ? -18.812 2.237 16.951 1.00 87.06 86 GLY A O 1
ATOM 728 N N . ARG A 1 87 ? -16.580 2.049 16.670 1.00 88.69 87 ARG A N 1
ATOM 729 C CA . ARG A 1 87 ? -16.498 2.503 15.280 1.00 88.69 87 ARG A CA 1
ATOM 730 C C . ARG A 1 87 ? -15.873 1.399 14.432 1.00 88.69 87 ARG A C 1
ATOM 732 O O . ARG A 1 87 ? -14.999 0.681 14.899 1.00 88.69 87 ARG A O 1
ATOM 739 N N . VAL A 1 88 ? -16.320 1.301 13.187 1.00 91.44 88 VAL A N 1
ATOM 740 C CA . VAL A 1 88 ? -15.705 0.486 12.141 1.00 91.44 88 VAL A CA 1
ATOM 741 C C . VAL A 1 88 ? -14.967 1.427 11.205 1.00 91.44 88 VAL A C 1
ATOM 743 O O . VAL A 1 88 ? -15.573 2.326 10.612 1.00 91.44 88 VAL A O 1
ATOM 746 N N . TRP A 1 89 ? -13.666 1.219 11.063 1.00 91.75 89 TRP A N 1
ATOM 747 C CA . TRP A 1 89 ? -12.821 2.034 10.204 1.00 91.75 89 TRP A CA 1
ATOM 748 C C . TRP A 1 89 ? -12.646 1.358 8.845 1.00 91.75 89 TRP A C 1
ATOM 750 O O . TRP A 1 89 ? -12.505 0.140 8.753 1.00 91.75 89 TRP A O 1
ATOM 760 N N . ILE A 1 90 ? -12.662 2.150 7.778 1.00 92.62 90 ILE A N 1
ATOM 761 C CA . ILE A 1 90 ? -12.284 1.719 6.432 1.00 92.62 90 ILE A CA 1
ATOM 762 C C . ILE A 1 90 ? -11.045 2.520 6.047 1.00 92.62 90 ILE A C 1
ATOM 764 O O . ILE A 1 90 ? -11.150 3.698 5.710 1.00 92.62 90 ILE A O 1
ATOM 768 N N . LEU A 1 91 ? -9.873 1.899 6.145 1.00 91.12 91 LEU A N 1
ATOM 769 C CA . LEU A 1 91 ? -8.588 2.524 5.836 1.00 91.12 91 LEU A CA 1
ATOM 770 C C . LEU A 1 91 ? -8.345 2.448 4.328 1.00 91.12 91 LEU A C 1
ATOM 772 O O . LEU A 1 91 ? -8.211 1.343 3.808 1.00 91.12 91 LEU A O 1
ATOM 776 N N . SER A 1 92 ? -8.273 3.589 3.633 1.00 87.81 92 SER A N 1
ATOM 777 C CA . SER A 1 92 ? -7.985 3.633 2.186 1.00 87.81 92 SER A CA 1
ATOM 778 C C . SER A 1 92 ? -6.674 2.938 1.838 1.00 87.81 92 SER A C 1
ATOM 780 O O . SER A 1 92 ? -6.545 2.357 0.767 1.00 87.81 92 SER A O 1
ATOM 782 N N . GLU A 1 93 ? -5.723 3.001 2.766 1.00 86.81 93 GLU A N 1
ATOM 783 C CA . GLU A 1 93 ? -4.466 2.287 2.730 1.00 86.81 93 GLU A CA 1
ATOM 784 C C . GLU A 1 93 ? -3.985 2.014 4.161 1.00 86.81 93 GLU A C 1
ATOM 786 O O . GLU A 1 93 ? -4.156 2.844 5.062 1.00 86.81 93 GLU A O 1
ATOM 791 N N . ILE A 1 94 ? -3.425 0.830 4.395 1.00 87.31 94 ILE A N 1
ATOM 792 C CA . ILE A 1 94 ? -2.903 0.427 5.703 1.00 87.31 94 ILE A CA 1
ATOM 793 C C . ILE A 1 94 ? -1.450 0.898 5.836 1.00 87.31 94 ILE A C 1
ATOM 795 O O . ILE A 1 94 ? -0.556 0.344 5.201 1.00 87.31 94 ILE A O 1
ATOM 799 N N . HIS A 1 95 ? -1.213 1.859 6.732 1.00 79.00 95 HIS A N 1
ATOM 800 C CA . HIS A 1 95 ? 0.108 2.407 7.076 1.00 79.00 95 HIS A CA 1
ATOM 801 C C . HIS A 1 95 ? 0.463 2.170 8.553 1.00 79.00 95 HIS A C 1
ATOM 803 O O . HIS A 1 95 ? 0.986 3.048 9.243 1.00 79.00 95 HIS A O 1
ATOM 809 N N . LEU A 1 96 ? 0.139 0.986 9.078 1.00 70.62 96 LEU A N 1
ATOM 810 C CA . LEU A 1 96 ? 0.323 0.689 10.498 1.00 70.62 96 LEU A CA 1
ATOM 811 C C . LEU A 1 96 ? 1.796 0.492 10.863 1.00 70.62 96 LEU A C 1
ATOM 813 O O . LEU A 1 96 ? 2.525 -0.267 10.229 1.00 70.62 96 LEU A O 1
ATOM 817 N N . THR A 1 97 ? 2.204 1.141 11.951 1.00 60.78 97 THR A N 1
ATOM 818 C CA . THR A 1 97 ? 3.489 0.904 12.613 1.00 60.78 97 THR A CA 1
ATOM 819 C C . THR A 1 97 ? 3.286 -0.018 13.812 1.00 60.78 97 THR A C 1
ATOM 821 O O . THR A 1 97 ? 2.228 -0.005 14.441 1.00 60.78 97 THR A O 1
ATOM 824 N N . SER A 1 98 ? 4.318 -0.777 14.189 1.00 56.53 98 SER A N 1
ATOM 825 C CA . SER A 1 98 ? 4.297 -1.651 15.376 1.00 56.53 98 SER A CA 1
ATOM 826 C C . SER A 1 98 ? 4.032 -0.912 16.697 1.00 56.53 98 SER A C 1
ATOM 828 O O . SER A 1 98 ? 3.717 -1.543 17.701 1.00 56.53 98 SER A O 1
ATOM 830 N N . LYS A 1 99 ? 4.151 0.424 16.705 1.00 57.31 99 LYS A N 1
ATOM 831 C CA . LYS A 1 99 ? 3.962 1.292 17.876 1.00 57.31 99 LYS A CA 1
ATOM 832 C C . LYS A 1 99 ? 2.504 1.728 18.089 1.00 57.31 99 LYS A C 1
ATOM 834 O O . LYS A 1 99 ? 2.207 2.300 19.134 1.00 57.31 99 LYS A O 1
ATOM 839 N N . LEU A 1 100 ? 1.603 1.503 17.128 1.00 63.06 100 LEU A N 1
ATOM 840 C CA . LEU A 1 100 ? 0.200 1.915 17.237 1.00 63.06 100 LEU A CA 1
ATOM 841 C C . LEU A 1 100 ? -0.643 0.862 17.968 1.00 63.06 100 LEU A C 1
ATOM 843 O O . LEU A 1 100 ? -0.669 -0.294 17.543 1.00 63.06 100 LEU A O 1
ATOM 847 N N . PRO A 1 101 ? -1.399 1.237 19.012 1.00 64.06 101 PRO A N 1
ATOM 848 C CA . PRO A 1 101 ? -2.327 0.319 19.662 1.00 64.06 101 PRO A CA 1
ATOM 849 C C . PRO A 1 101 ? -3.540 0.079 18.762 1.00 64.06 101 PRO A C 1
ATOM 851 O O . PRO A 1 101 ? -4.453 0.891 18.669 1.00 64.06 101 PRO A O 1
ATOM 854 N N . VAL A 1 102 ? -3.529 -1.053 18.064 1.00 72.31 102 VAL A N 1
ATOM 855 C CA . VAL A 1 102 ? -4.620 -1.499 17.179 1.00 72.31 102 VAL A CA 1
ATOM 856 C C . VAL A 1 102 ? -5.824 -2.004 17.998 1.00 72.31 102 VAL A C 1
ATOM 858 O O . VAL A 1 102 ? -6.972 -1.918 17.554 1.00 72.31 102 VAL A O 1
ATOM 861 N N . LYS A 1 103 ? -5.564 -2.493 19.218 1.00 76.19 103 LYS A N 1
ATOM 862 C CA . LYS A 1 103 ? -6.558 -3.060 20.140 1.00 76.19 103 LYS A CA 1
ATOM 863 C C . LYS A 1 103 ? -7.566 -2.014 20.620 1.00 76.19 103 LYS A C 1
ATOM 865 O O . LYS A 1 103 ? -7.189 -0.895 20.953 1.00 76.19 103 LYS A O 1
ATOM 870 N N . GLY A 1 104 ? -8.844 -2.385 20.655 1.00 78.62 104 GLY A N 1
ATOM 871 C CA . GLY A 1 104 ? -9.967 -1.523 21.036 1.00 78.62 104 GLY A CA 1
ATOM 872 C C . GLY A 1 104 ? -10.356 -0.466 19.997 1.00 78.62 104 GLY A C 1
ATOM 873 O O . GLY A 1 104 ? -11.354 0.228 20.186 1.00 78.62 104 GLY A O 1
ATOM 874 N N . ILE A 1 105 ? -9.588 -0.333 18.907 1.00 87.25 105 ILE A N 1
ATOM 875 C CA . ILE A 1 105 ? -9.791 0.710 17.893 1.00 87.25 105 ILE A CA 1
ATOM 876 C C . ILE A 1 105 ? -10.142 0.102 16.547 1.00 87.25 105 ILE A C 1
ATOM 878 O O . ILE A 1 105 ? -11.179 0.437 15.984 1.00 87.25 105 ILE A O 1
ATOM 882 N N . LEU A 1 106 ? -9.275 -0.762 16.017 1.00 89.00 106 LEU A N 1
ATOM 883 C CA . LEU A 1 106 ? -9.412 -1.284 14.658 1.00 89.00 106 LEU A CA 1
ATOM 884 C C . LEU A 1 106 ? -10.158 -2.616 14.608 1.00 89.00 106 LEU A C 1
ATOM 886 O O . LEU A 1 106 ? -10.302 -3.190 13.542 1.00 89.00 106 LEU A O 1
ATOM 890 N N . GLU A 1 107 ? -10.682 -3.107 15.721 1.00 87.44 107 GLU A N 1
ATOM 891 C CA . GLU A 1 107 ? -11.431 -4.362 15.774 1.00 87.44 107 GLU A CA 1
ATOM 892 C C . GLU A 1 107 ? -12.602 -4.338 14.778 1.00 87.44 107 GLU A C 1
ATOM 894 O O . GLU A 1 107 ? -13.372 -3.380 14.718 1.00 87.44 107 GLU A O 1
ATOM 899 N N . SER A 1 108 ? -12.721 -5.379 13.950 1.00 86.69 108 SER A N 1
ATOM 900 C CA . SER A 1 108 ? -13.718 -5.470 12.867 1.00 86.69 108 SER A CA 1
ATOM 901 C C . SER A 1 108 ? -13.602 -4.395 11.775 1.00 86.69 108 SER A C 1
ATOM 903 O O . SER A 1 108 ? -14.508 -4.247 10.954 1.00 86.69 108 SER A O 1
ATOM 905 N N . SER A 1 109 ? -12.496 -3.653 11.732 1.00 92.50 109 SER A N 1
ATOM 906 C CA . SER A 1 109 ? -12.222 -2.670 10.684 1.00 92.50 109 SER A CA 1
ATOM 907 C C . SER A 1 109 ? -11.664 -3.326 9.430 1.00 92.50 109 SER A C 1
ATOM 909 O O . SER A 1 109 ? -11.210 -4.476 9.442 1.00 92.50 109 SER A O 1
ATOM 911 N N . LEU A 1 110 ? -11.704 -2.572 8.338 1.00 93.69 110 LEU A N 1
ATOM 912 C CA . LEU A 1 110 ? -11.211 -2.969 7.031 1.00 93.69 110 LEU A CA 1
ATOM 913 C C . LEU A 1 110 ? -10.077 -2.048 6.607 1.00 93.69 110 LEU A C 1
ATOM 915 O O . LEU A 1 110 ? -10.104 -0.846 6.873 1.00 93.69 110 LEU A O 1
ATOM 919 N N . GLY A 1 111 ? -9.112 -2.597 5.888 1.00 92.19 111 GLY A N 1
ATOM 920 C CA . GLY A 1 111 ? -8.085 -1.802 5.241 1.00 92.19 111 GLY A CA 1
ATOM 921 C C . GLY A 1 111 ? -7.682 -2.389 3.902 1.00 92.19 111 GLY A C 1
ATOM 922 O O . GLY A 1 111 ? -7.866 -3.580 3.649 1.00 92.19 111 GLY A O 1
ATOM 923 N N . PHE A 1 112 ? -7.138 -1.533 3.051 1.00 92.44 112 PHE A N 1
ATOM 924 C CA . PHE A 1 112 ? -6.633 -1.915 1.741 1.00 92.44 112 PHE A CA 1
ATOM 925 C C . PHE A 1 112 ? -5.111 -1.791 1.707 1.00 92.44 112 PHE A C 1
ATOM 927 O O . PHE A 1 112 ? -4.524 -0.943 2.377 1.00 92.44 112 PHE A O 1
ATOM 934 N N . GLN A 1 113 ? -4.462 -2.630 0.914 1.00 90.38 113 GLN A N 1
ATOM 935 C CA . GLN A 1 113 ? -3.043 -2.504 0.602 1.00 90.38 113 GLN A CA 1
ATOM 936 C C . GLN A 1 113 ? -2.840 -2.818 -0.876 1.00 90.38 113 GLN A C 1
ATOM 938 O O . GLN A 1 113 ? -3.622 -3.567 -1.460 1.00 90.38 113 GLN A O 1
ATOM 943 N N . PHE A 1 114 ? -1.804 -2.261 -1.499 1.00 90.19 114 PHE A N 1
ATOM 944 C CA . PHE A 1 114 ? -1.373 -2.754 -2.805 1.00 90.19 114 PHE A CA 1
ATOM 945 C C . PHE A 1 114 ? -1.095 -4.253 -2.734 1.00 90.19 114 PHE A C 1
ATOM 947 O O . PHE A 1 114 ? -0.541 -4.729 -1.739 1.00 90.19 114 PHE A O 1
ATOM 954 N N . HIS A 1 115 ? -1.482 -4.982 -3.783 1.00 92.75 115 HIS A N 1
ATOM 955 C CA . HIS A 1 115 ? -1.227 -6.413 -3.821 1.00 92.75 115 HIS A CA 1
ATOM 956 C C . HIS A 1 115 ? 0.269 -6.681 -3.684 1.00 92.75 115 HIS A C 1
ATOM 958 O O . HIS A 1 115 ? 1.094 -6.081 -4.384 1.00 92.75 115 HIS A O 1
ATOM 964 N N . LYS A 1 116 ? 0.627 -7.582 -2.769 1.00 88.56 116 LYS A N 1
ATOM 965 C CA . LYS A 1 116 ? 2.028 -7.883 -2.472 1.00 88.56 116 LYS A CA 1
ATOM 966 C C . LYS A 1 116 ? 2.617 -8.835 -3.513 1.00 88.56 116 LYS A C 1
ATOM 968 O O . LYS A 1 116 ? 2.892 -10.001 -3.226 1.00 88.56 116 LYS A O 1
ATOM 973 N N . PHE A 1 117 ? 2.861 -8.314 -4.714 1.00 92.75 117 PHE A N 1
ATOM 974 C CA . PHE A 1 117 ? 3.672 -9.011 -5.708 1.00 92.75 117 PHE A CA 1
ATOM 975 C C . PHE A 1 117 ? 5.077 -9.279 -5.153 1.00 92.75 117 PHE A C 1
ATOM 977 O O . PHE A 1 117 ? 5.572 -8.587 -4.259 1.00 92.75 117 PHE A O 1
ATOM 984 N N . SER A 1 118 ? 5.716 -10.319 -5.671 1.00 88.69 118 SER A N 1
ATOM 985 C CA . SER A 1 118 ? 7.031 -10.754 -5.228 1.00 88.69 118 SER A CA 1
ATOM 986 C C . SER A 1 118 ? 7.893 -11.052 -6.437 1.00 88.69 118 SER A C 1
ATOM 988 O O . SER A 1 118 ? 7.484 -11.816 -7.301 1.00 88.69 118 SER A O 1
ATOM 990 N N . ASP A 1 119 ? 9.112 -10.531 -6.422 1.00 90.56 119 ASP A N 1
ATOM 991 C CA . ASP A 1 119 ? 10.162 -10.892 -7.366 1.00 90.56 119 ASP A CA 1
ATOM 992 C C . ASP A 1 119 ? 11.287 -11.596 -6.606 1.00 90.56 119 ASP A C 1
ATOM 994 O O . ASP A 1 119 ? 11.860 -11.021 -5.677 1.00 90.56 119 ASP A O 1
ATOM 998 N N . SER A 1 120 ? 11.535 -12.869 -6.924 1.00 89.94 120 SER A N 1
ATOM 999 C CA . SER A 1 120 ? 12.564 -13.659 -6.241 1.00 89.94 120 SER A CA 1
ATOM 1000 C C . SER A 1 120 ? 13.952 -13.119 -6.571 1.00 89.94 120 SER A C 1
ATOM 1002 O O . SER A 1 120 ? 14.692 -12.783 -5.656 1.00 89.94 120 SER A O 1
ATOM 1004 N N . GLY A 1 121 ? 14.246 -12.859 -7.851 1.00 91.19 121 GLY A N 1
ATOM 1005 C CA . GLY A 1 121 ? 15.540 -12.322 -8.284 1.00 91.19 121 GLY A CA 1
ATOM 1006 C C . GLY A 1 121 ? 15.955 -11.060 -7.522 1.00 91.19 121 GLY A C 1
ATOM 1007 O O . GLY A 1 121 ? 17.076 -10.974 -7.024 1.00 91.19 121 GLY A O 1
ATOM 1008 N N . PHE A 1 122 ? 15.034 -10.115 -7.332 1.00 90.25 122 PHE A N 1
ATOM 1009 C CA . PHE A 1 122 ? 15.274 -8.911 -6.545 1.00 90.25 122 PHE A CA 1
ATOM 1010 C C . PHE A 1 122 ? 15.420 -9.196 -5.047 1.00 90.25 122 PHE A C 1
ATOM 1012 O O . PHE A 1 122 ? 16.226 -8.552 -4.382 1.00 90.25 122 PHE A O 1
ATOM 1019 N N . LYS A 1 123 ? 14.682 -10.160 -4.484 1.00 88.94 123 LYS A N 1
ATOM 1020 C CA . LYS A 1 123 ? 14.872 -10.585 -3.085 1.00 88.94 123 LYS A CA 1
ATOM 1021 C C . LYS A 1 123 ? 16.235 -11.235 -2.867 1.00 88.94 123 LYS A C 1
ATOM 1023 O O . LYS A 1 123 ? 16.880 -10.940 -1.863 1.00 88.94 123 LYS A O 1
ATOM 1028 N N . GLU A 1 124 ? 16.687 -12.062 -3.802 1.00 87.50 124 GLU A N 1
ATOM 1029 C CA . GLU A 1 124 ? 18.032 -12.631 -3.797 1.00 87.50 124 GLU A CA 1
ATOM 1030 C C . GLU A 1 124 ? 19.094 -11.528 -3.911 1.00 87.50 124 GLU A C 1
ATOM 1032 O O . GLU A 1 124 ? 20.033 -11.513 -3.123 1.00 87.50 124 GLU A O 1
ATOM 1037 N N . TYR A 1 125 ? 18.909 -10.545 -4.794 1.00 87.38 125 TYR A N 1
ATOM 1038 C CA . TYR A 1 125 ? 19.801 -9.384 -4.884 1.00 87.38 125 TYR A CA 1
ATOM 1039 C C . TYR A 1 125 ? 19.837 -8.571 -3.577 1.00 87.38 125 TYR A C 1
ATOM 1041 O O . TYR A 1 125 ? 20.910 -8.275 -3.051 1.00 87.38 125 TYR A O 1
ATOM 1049 N N . LEU A 1 126 ? 18.675 -8.281 -2.978 1.00 84.88 126 LEU A N 1
ATOM 1050 C CA . LEU A 1 126 ? 18.594 -7.610 -1.677 1.00 84.88 126 LEU A CA 1
ATOM 1051 C C . LEU A 1 126 ? 19.293 -8.408 -0.574 1.00 84.88 126 LEU A C 1
ATOM 1053 O O . LEU A 1 126 ? 19.947 -7.810 0.276 1.00 84.88 126 LEU A O 1
ATOM 1057 N N . LYS A 1 127 ? 19.170 -9.741 -0.570 1.00 81.12 127 LYS A N 1
ATOM 1058 C CA . LYS A 1 127 ? 19.882 -10.615 0.373 1.00 81.12 127 LYS A CA 1
ATOM 1059 C C . LYS A 1 127 ? 21.386 -10.395 0.290 1.00 81.12 127 LYS A C 1
ATOM 1061 O O . LYS A 1 127 ? 22.038 -10.295 1.325 1.00 81.12 127 LYS A O 1
ATOM 1066 N N . GLU A 1 128 ? 21.930 -10.319 -0.921 1.00 79.00 128 GLU A N 1
ATOM 1067 C CA . GLU A 1 128 ? 23.358 -10.086 -1.112 1.00 79.00 128 GLU A CA 1
ATOM 1068 C C . GLU A 1 128 ? 23.781 -8.721 -0.580 1.00 79.00 128 GLU A C 1
ATOM 1070 O O . GLU A 1 128 ? 24.705 -8.665 0.228 1.00 79.00 128 GLU A O 1
ATOM 1075 N N . ILE A 1 129 ? 23.065 -7.650 -0.926 1.00 78.19 129 ILE A N 1
ATOM 1076 C CA . ILE A 1 129 ? 23.418 -6.299 -0.470 1.00 78.19 129 ILE A CA 1
ATOM 1077 C C . ILE A 1 129 ? 23.294 -6.169 1.056 1.00 78.19 129 ILE A C 1
ATOM 1079 O O . ILE A 1 129 ? 24.209 -5.694 1.728 1.00 78.19 129 ILE A O 1
ATOM 1083 N N . LEU A 1 130 ? 22.179 -6.631 1.633 1.00 74.50 130 LEU A N 1
ATOM 1084 C CA . LEU A 1 130 ? 21.880 -6.479 3.063 1.00 74.50 130 LEU A CA 1
ATOM 1085 C C . LEU A 1 130 ? 22.831 -7.274 3.968 1.00 74.50 130 LEU A C 1
ATOM 1087 O O . LEU A 1 130 ? 22.954 -6.956 5.152 1.00 74.50 130 LEU A O 1
ATOM 1091 N N . VAL A 1 131 ? 23.489 -8.304 3.435 1.00 72.81 131 VAL A N 1
ATOM 1092 C CA . VAL A 1 131 ? 24.385 -9.183 4.195 1.00 72.81 131 VAL A CA 1
ATOM 1093 C C . VAL A 1 131 ? 25.856 -8.947 3.865 1.00 72.81 131 VAL A C 1
ATOM 1095 O O . VAL A 1 131 ? 26.673 -8.944 4.784 1.00 72.81 131 VAL A O 1
ATOM 1098 N N . LYS A 1 132 ? 26.212 -8.779 2.586 1.00 67.50 132 LYS A N 1
ATOM 1099 C CA . LYS A 1 132 ? 27.609 -8.668 2.135 1.00 67.50 132 LYS A CA 1
ATOM 1100 C C . LYS A 1 132 ? 28.107 -7.222 2.107 1.00 67.50 132 LYS A C 1
ATOM 1102 O O . LYS A 1 132 ? 29.253 -6.984 2.465 1.00 67.50 132 LYS A O 1
ATOM 1107 N N . GLU A 1 133 ? 27.261 -6.270 1.719 1.00 64.62 133 GLU A N 1
ATOM 1108 C CA . GLU A 1 133 ? 27.667 -4.875 1.463 1.00 64.62 133 GLU A CA 1
ATOM 1109 C C . GLU A 1 133 ? 27.289 -3.913 2.596 1.00 64.62 133 GLU A C 1
ATOM 1111 O O . GLU A 1 133 ? 27.633 -2.737 2.575 1.00 64.62 133 GLU A O 1
ATOM 1116 N N . LYS A 1 134 ? 26.627 -4.412 3.642 1.00 61.56 134 LYS A N 1
ATOM 1117 C CA . LYS A 1 134 ? 26.215 -3.634 4.818 1.00 61.56 134 LYS A CA 1
ATOM 1118 C C . LYS A 1 134 ? 27.359 -2.858 5.492 1.00 61.56 134 LYS A C 1
ATOM 1120 O O . LYS A 1 134 ? 27.131 -1.772 6.027 1.00 61.56 134 LYS A O 1
ATOM 1125 N N . ASP A 1 135 ? 28.558 -3.439 5.515 1.00 60.91 135 ASP A N 1
ATOM 1126 C CA . ASP A 1 135 ? 29.754 -2.845 6.124 1.00 60.91 135 ASP A CA 1
ATOM 1127 C C . ASP A 1 135 ? 30.656 -2.139 5.092 1.00 60.91 135 ASP A C 1
ATOM 1129 O O . ASP A 1 135 ? 31.692 -1.571 5.458 1.00 60.91 135 ASP A O 1
ATOM 1133 N N . ASP A 1 136 ? 30.261 -2.140 3.814 1.00 64.06 136 ASP A N 1
ATOM 1134 C CA . ASP A 1 136 ? 30.981 -1.446 2.756 1.00 64.06 136 ASP A CA 1
ATOM 1135 C C . ASP A 1 136 ? 30.709 0.062 2.833 1.00 64.06 136 ASP A C 1
ATOM 1137 O O . ASP A 1 136 ? 29.627 0.567 2.534 1.00 64.06 136 ASP A O 1
ATOM 1141 N N . ARG A 1 137 ? 31.734 0.810 3.252 1.00 57.03 137 ARG A N 1
ATOM 1142 C CA . ARG A 1 137 ? 31.674 2.273 3.379 1.00 57.03 137 ARG A CA 1
ATOM 1143 C C . ARG A 1 137 ? 31.623 2.991 2.028 1.00 57.03 137 ARG A C 1
ATOM 1145 O O . ARG A 1 137 ? 31.379 4.197 2.024 1.00 57.03 137 ARG A O 1
ATOM 1152 N N . SER A 1 138 ? 31.898 2.293 0.924 1.00 58.44 138 SER A N 1
ATOM 1153 C CA . SER A 1 138 ? 31.916 2.862 -0.427 1.00 58.44 138 SER A CA 1
ATOM 1154 C C . SER A 1 138 ? 30.521 3.046 -1.025 1.00 58.44 138 SER A C 1
ATOM 1156 O O . SER A 1 138 ? 30.348 3.881 -1.911 1.00 58.44 138 SER A O 1
ATOM 1158 N N . PHE A 1 139 ? 29.510 2.352 -0.498 1.00 60.25 139 PHE A N 1
ATOM 1159 C CA . PHE A 1 139 ? 28.132 2.495 -0.954 1.00 60.25 139 PHE A CA 1
ATOM 1160 C C . PHE A 1 139 ? 27.468 3.683 -0.237 1.00 60.25 139 PHE A C 1
ATOM 1162 O O . PHE A 1 139 ? 26.914 3.589 0.863 1.00 60.25 139 PHE A O 1
ATOM 1169 N N . SER A 1 140 ? 27.6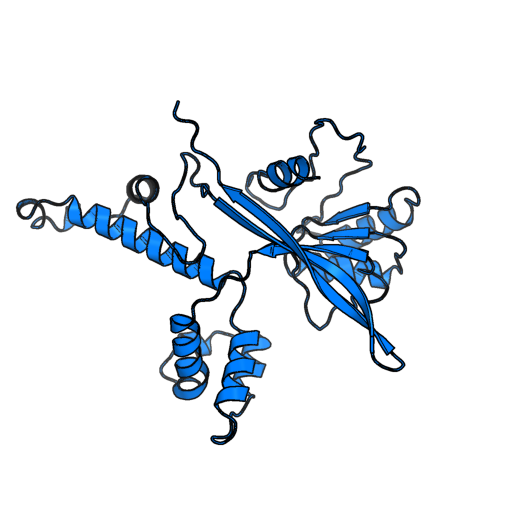22 4.855 -0.853 1.00 56.56 140 SER A N 1
ATOM 1170 C CA . SER A 1 140 ? 27.313 6.176 -0.293 1.00 56.56 140 SER 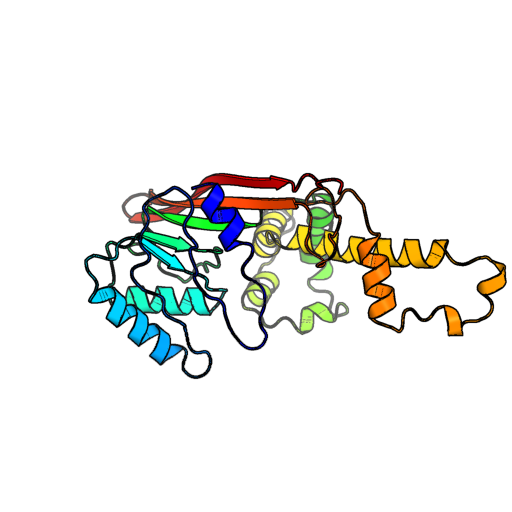A CA 1
ATOM 1171 C C . SER A 1 140 ? 25.845 6.362 0.104 1.00 56.56 140 SER A C 1
ATOM 1173 O O . SER A 1 140 ? 25.533 7.055 1.074 1.00 56.56 140 SER A O 1
ATOM 1175 N N . GLU A 1 141 ? 24.948 5.679 -0.595 1.00 59.31 141 GLU A N 1
ATOM 1176 C CA . GLU A 1 141 ? 23.502 5.753 -0.463 1.00 59.31 141 GLU A CA 1
ATOM 1177 C C . GLU A 1 141 ? 23.034 5.210 0.896 1.00 59.31 141 GLU A C 1
ATOM 1179 O O . GLU A 1 141 ? 22.034 5.682 1.436 1.00 59.31 141 GLU A O 1
ATOM 1184 N N . TRP A 1 142 ? 23.801 4.301 1.513 1.00 58.75 142 TRP A N 1
ATOM 1185 C CA . TRP A 1 142 ? 23.531 3.774 2.856 1.00 58.75 142 TRP A CA 1
ATOM 1186 C C . TRP A 1 142 ? 23.876 4.763 3.981 1.00 58.75 142 TRP A C 1
ATOM 1188 O O . TRP A 1 142 ? 23.301 4.691 5.070 1.00 58.75 142 TRP A O 1
ATOM 1198 N N . ASN A 1 143 ? 24.787 5.713 3.745 1.00 55.38 143 ASN A N 1
ATOM 1199 C CA . ASN A 1 143 ? 25.257 6.644 4.778 1.00 55.38 143 ASN A CA 1
ATOM 1200 C C . ASN A 1 143 ? 24.241 7.752 5.106 1.00 55.38 143 ASN A C 1
ATOM 1202 O O . ASN A 1 143 ? 24.311 8.347 6.182 1.00 55.38 143 ASN A O 1
ATOM 1206 N N . HIS A 1 144 ? 23.278 8.006 4.215 1.00 55.22 144 HIS A N 1
ATOM 1207 C CA . HIS A 1 144 ? 22.283 9.075 4.365 1.00 55.22 144 HIS A CA 1
ATOM 1208 C C . HIS A 1 144 ? 20.941 8.607 4.945 1.00 55.22 144 HIS A C 1
ATOM 1210 O O . HIS A 1 144 ? 20.089 9.432 5.282 1.00 55.22 144 HIS A O 1
ATOM 1216 N N . ILE A 1 145 ? 20.739 7.298 5.116 1.00 58.50 145 ILE A N 1
ATOM 1217 C CA . ILE A 1 145 ? 19.477 6.753 5.622 1.00 58.50 145 ILE A CA 1
ATOM 1218 C C . ILE A 1 145 ? 19.484 6.825 7.154 1.00 58.50 145 ILE A C 1
ATOM 1220 O O . ILE A 1 145 ? 20.011 5.961 7.838 1.00 58.50 145 ILE A O 1
ATOM 1224 N N . THR A 1 146 ? 18.878 7.855 7.742 1.00 54.34 146 THR A N 1
ATOM 1225 C CA . THR A 1 146 ? 18.819 8.033 9.212 1.00 54.34 146 THR A CA 1
ATOM 1226 C C . THR A 1 146 ? 17.633 7.328 9.882 1.00 54.34 146 THR A C 1
ATOM 1228 O O . THR A 1 146 ? 17.408 7.495 11.086 1.00 54.34 146 THR A O 1
ATOM 1231 N N . SER A 1 147 ? 16.871 6.529 9.128 1.00 66.12 147 SER A N 1
ATOM 1232 C CA . SER A 1 147 ? 15.634 5.905 9.607 1.00 66.12 147 SER A CA 1
ATOM 1233 C C . SER A 1 147 ? 15.877 4.917 10.759 1.00 66.12 147 SER A C 1
ATOM 1235 O O . SER A 1 147 ? 16.912 4.252 10.836 1.00 66.12 147 SER A O 1
ATOM 1237 N N . GLU A 1 148 ? 14.900 4.784 11.665 1.00 65.94 148 GLU A N 1
ATOM 1238 C CA . GLU A 1 148 ? 14.931 3.761 12.730 1.00 65.94 148 GLU A CA 1
ATOM 1239 C C . GLU A 1 148 ? 15.122 2.355 12.147 1.00 65.94 148 GLU A C 1
ATOM 1241 O O . GLU A 1 148 ? 15.871 1.543 12.690 1.00 65.94 148 GLU A O 1
ATOM 1246 N N . LYS A 1 149 ? 14.510 2.116 10.984 1.00 67.25 149 LYS A N 1
ATOM 1247 C CA . LYS A 1 149 ? 14.654 0.896 10.195 1.00 67.25 149 LYS A CA 1
ATOM 1248 C C . LYS A 1 149 ? 16.111 0.646 9.811 1.00 67.25 149 LYS A C 1
ATOM 1250 O O . LYS A 1 149 ? 16.609 -0.450 10.012 1.00 67.25 149 LYS A O 1
ATOM 1255 N N . TRP A 1 150 ? 16.838 1.664 9.355 1.00 66.94 150 TRP A N 1
ATOM 1256 C CA . TRP A 1 150 ? 18.262 1.522 9.049 1.00 66.94 150 TRP A CA 1
ATOM 1257 C C . TRP A 1 150 ? 19.122 1.252 10.282 1.00 66.94 150 TRP A C 1
ATOM 1259 O O . TRP A 1 150 ? 19.998 0.391 10.245 1.00 66.94 150 TRP A O 1
ATOM 1269 N N . LYS A 1 151 ? 18.848 1.921 11.409 1.00 69.19 151 LYS A N 1
ATOM 1270 C CA . LYS A 1 151 ? 19.541 1.628 12.676 1.00 69.19 151 LYS A CA 1
ATOM 1271 C C . LYS A 1 151 ? 19.339 0.172 13.098 1.00 69.19 151 LYS A C 1
ATOM 1273 O O . LYS A 1 151 ? 20.296 -0.471 13.523 1.00 69.19 151 LYS A O 1
ATOM 1278 N N . PHE A 1 152 ? 18.124 -0.356 12.942 1.00 70.94 152 PHE A N 1
ATOM 1279 C CA . PHE A 1 152 ? 17.826 -1.769 13.166 1.00 70.94 152 PHE A CA 1
ATOM 1280 C C . PHE A 1 152 ? 18.646 -2.675 12.232 1.00 70.94 152 PHE A C 1
ATOM 1282 O O . PHE A 1 152 ? 19.396 -3.522 12.719 1.00 70.94 152 PHE A O 1
ATOM 1289 N N . LEU A 1 153 ? 18.602 -2.431 10.916 1.00 68.75 153 LEU A N 1
ATOM 1290 C CA . LEU A 1 153 ? 19.352 -3.201 9.911 1.00 68.75 153 LEU A CA 1
ATOM 1291 C C . LEU A 1 153 ? 20.869 -3.176 10.185 1.00 68.75 153 LEU A C 1
ATOM 1293 O O . LEU A 1 153 ? 21.535 -4.209 10.121 1.00 68.75 153 LEU A O 1
ATOM 1297 N N . LYS A 1 154 ? 21.433 -2.023 10.568 1.00 67.88 154 LYS A N 1
ATOM 1298 C CA . LYS A 1 154 ? 22.859 -1.862 10.904 1.00 67.88 154 LYS A CA 1
ATOM 1299 C C . LYS A 1 154 ? 23.254 -2.542 12.218 1.00 67.88 154 LYS A C 1
ATOM 1301 O O . LYS A 1 154 ? 24.368 -3.053 12.325 1.00 67.88 154 LYS A O 1
ATOM 1306 N N . ASN A 1 155 ? 22.361 -2.624 13.195 1.00 71.06 155 ASN A N 1
ATOM 1307 C CA . ASN A 1 155 ? 22.660 -3.284 14.467 1.00 71.06 155 ASN A CA 1
ATOM 1308 C C . ASN A 1 155 ? 22.475 -4.808 14.411 1.00 71.06 155 ASN A C 1
ATOM 1310 O O . ASN A 1 155 ? 23.094 -5.524 15.198 1.00 71.06 155 ASN A O 1
ATOM 1314 N N . MET A 1 156 ? 21.680 -5.321 13.468 1.00 69.06 156 MET A N 1
ATOM 1315 C CA . MET A 1 156 ? 21.457 -6.757 13.307 1.00 69.06 156 MET A CA 1
ATOM 1316 C C . MET A 1 156 ? 22.717 -7.451 12.761 1.00 69.06 156 MET A C 1
ATOM 1318 O O . MET A 1 156 ? 23.175 -7.156 11.657 1.00 69.06 156 MET A O 1
ATOM 1322 N N . LYS A 1 157 ? 23.319 -8.357 13.541 1.00 69.38 157 LYS A N 1
ATOM 1323 C CA . LYS A 1 157 ? 24.494 -9.143 13.125 1.00 69.38 157 LYS A CA 1
ATOM 1324 C C . LYS A 1 157 ? 24.049 -10.534 12.683 1.00 69.38 157 LYS A C 1
ATOM 1326 O O . LYS A 1 157 ? 23.689 -11.355 13.522 1.00 69.38 157 LYS A O 1
ATOM 1331 N N . CYS A 1 158 ? 24.102 -10.810 11.382 1.00 68.81 158 CYS A N 1
ATOM 1332 C CA . CYS A 1 158 ? 23.838 -12.152 10.875 1.00 68.81 158 CYS A CA 1
ATOM 1333 C C . CYS A 1 158 ? 25.046 -13.057 11.156 1.00 68.81 158 CYS A C 1
ATOM 1335 O O . CYS A 1 158 ? 26.137 -12.837 10.633 1.00 68.81 158 CYS A O 1
ATOM 1337 N N . VAL A 1 159 ? 24.869 -14.086 11.985 1.00 71.62 159 VAL A N 1
ATOM 1338 C CA . VAL A 1 159 ? 25.900 -15.111 12.212 1.00 71.62 159 VAL A CA 1
ATOM 1339 C C . VAL A 1 159 ? 25.888 -16.091 11.038 1.00 71.62 159 VAL A C 1
ATOM 1341 O O . VAL A 1 159 ? 24.820 -16.456 10.554 1.00 71.62 159 VAL A O 1
ATOM 1344 N N . HIS A 1 160 ? 27.057 -16.572 10.601 1.00 68.38 160 HIS A N 1
ATOM 1345 C CA . HIS A 1 160 ? 27.199 -17.414 9.400 1.00 68.38 160 HIS A CA 1
ATOM 1346 C C . HIS A 1 160 ? 26.272 -18.651 9.383 1.00 68.38 160 HIS A C 1
ATOM 1348 O O . HIS A 1 160 ? 25.816 -19.065 8.320 1.00 68.38 160 HIS A O 1
ATOM 1354 N N . ARG A 1 161 ? 25.944 -19.216 10.556 1.00 68.50 161 ARG A N 1
ATOM 1355 C CA . ARG A 1 161 ? 25.032 -20.369 10.701 1.00 68.50 161 ARG A CA 1
ATOM 1356 C C . ARG A 1 161 ? 23.541 -20.033 10.527 1.00 68.50 161 ARG A C 1
ATOM 1358 O O . ARG A 1 161 ? 22.746 -20.947 10.374 1.00 68.50 161 ARG A O 1
ATOM 1365 N N . GLN A 1 162 ? 23.159 -18.756 10.567 1.00 73.38 162 GLN A N 1
ATOM 1366 C CA . GLN A 1 162 ? 21.768 -18.273 10.506 1.00 73.38 162 GLN A CA 1
ATOM 1367 C C . GLN A 1 162 ? 21.569 -17.212 9.414 1.00 73.38 162 GLN A C 1
ATOM 1369 O O . GLN A 1 162 ? 20.603 -16.450 9.438 1.00 73.38 162 GLN A O 1
ATOM 1374 N N . ILE A 1 163 ? 22.490 -17.145 8.449 1.00 73.69 163 ILE A N 1
ATOM 1375 C CA . ILE A 1 163 ? 22.516 -16.084 7.441 1.00 73.69 163 ILE A CA 1
ATOM 1376 C C . ILE A 1 163 ? 21.223 -16.050 6.623 1.00 73.69 163 ILE A C 1
ATOM 1378 O O . ILE A 1 163 ? 20.712 -14.975 6.336 1.00 73.69 163 ILE A O 1
ATOM 1382 N N . GLU A 1 164 ? 20.642 -17.213 6.324 1.00 74.94 164 GLU A N 1
ATOM 1383 C CA . GLU A 1 164 ? 19.387 -17.335 5.584 1.00 74.94 164 GLU A CA 1
ATOM 1384 C C . GLU A 1 164 ? 18.185 -16.788 6.349 1.00 74.94 164 GLU A C 1
ATOM 1386 O O . GLU A 1 164 ? 17.448 -15.958 5.822 1.00 74.94 164 GLU A O 1
ATOM 1391 N N . GLN A 1 165 ? 18.012 -17.212 7.602 1.00 78.31 165 GLN A N 1
ATOM 1392 C CA . GLN A 1 165 ? 16.925 -16.734 8.450 1.00 78.31 165 GLN A CA 1
ATOM 1393 C C . GLN A 1 165 ? 17.038 -15.222 8.681 1.00 78.31 165 GLN A C 1
ATOM 1395 O O . GLN A 1 165 ? 16.064 -14.500 8.485 1.00 78.31 165 GLN A O 1
ATOM 1400 N N . CYS A 1 166 ? 18.246 -14.744 8.990 1.00 78.06 166 CYS A N 1
ATOM 1401 C CA . CYS A 1 166 ? 18.539 -13.323 9.156 1.00 78.06 166 CYS A CA 1
ATOM 1402 C C . CYS A 1 166 ? 18.213 -12.528 7.881 1.00 78.06 166 CYS A C 1
ATOM 1404 O O . CYS A 1 166 ? 17.507 -11.527 7.938 1.00 78.06 166 CYS A O 1
ATOM 1406 N N . SER A 1 167 ? 18.644 -13.012 6.710 1.00 76.50 167 SER A N 1
ATOM 1407 C CA . SER A 1 167 ? 18.347 -12.377 5.415 1.00 76.50 167 SER A CA 1
ATOM 1408 C C . SER A 1 167 ? 16.848 -12.261 5.167 1.00 76.50 167 SER A C 1
ATOM 1410 O O . SER A 1 167 ? 16.368 -11.218 4.736 1.00 76.50 167 SER A O 1
ATOM 1412 N N . ASN A 1 168 ? 16.097 -13.322 5.460 1.00 81.50 168 ASN A N 1
ATOM 1413 C CA . ASN A 1 168 ? 14.652 -13.341 5.267 1.00 81.50 168 ASN A CA 1
ATOM 1414 C C . ASN A 1 168 ? 13.937 -12.355 6.198 1.00 81.50 168 ASN A C 1
ATOM 1416 O O . ASN A 1 168 ? 12.966 -11.725 5.784 1.00 81.50 168 ASN A O 1
ATOM 1420 N N . GLU A 1 169 ? 14.408 -12.198 7.436 1.00 80.06 169 GLU A N 1
ATOM 1421 C CA . GLU A 1 169 ? 13.907 -11.183 8.370 1.00 80.06 169 GLU A CA 1
ATOM 1422 C C . GLU A 1 169 ? 14.219 -9.763 7.872 1.00 80.06 169 GLU A C 1
ATOM 1424 O O . GLU A 1 169 ? 13.311 -8.937 7.784 1.00 80.06 169 GLU A O 1
ATOM 1429 N N . LEU A 1 170 ? 15.450 -9.498 7.421 1.00 77.25 170 LEU A N 1
ATOM 1430 C CA . LEU A 1 170 ? 15.838 -8.203 6.844 1.00 77.25 170 LEU A CA 1
ATOM 1431 C C . LEU A 1 170 ? 15.022 -7.863 5.582 1.00 77.25 170 LEU A C 1
ATOM 1433 O O . LEU A 1 170 ? 14.553 -6.736 5.421 1.00 77.25 170 LEU A O 1
ATOM 1437 N N . ILE A 1 171 ? 14.803 -8.839 4.696 1.00 83.50 171 ILE A N 1
ATOM 1438 C CA . ILE A 1 171 ? 13.976 -8.666 3.494 1.00 83.50 171 ILE A CA 1
ATOM 1439 C C . ILE A 1 171 ? 12.528 -8.376 3.872 1.00 83.50 171 ILE A C 1
ATOM 1441 O O . ILE A 1 171 ? 11.918 -7.512 3.251 1.00 83.50 171 ILE A O 1
ATOM 1445 N N . LYS A 1 172 ? 11.956 -9.063 4.870 1.00 82.50 172 LYS A N 1
ATOM 1446 C CA . LYS A 1 172 ? 10.586 -8.782 5.333 1.00 82.50 172 LYS A CA 1
ATOM 1447 C C . LYS A 1 172 ? 10.436 -7.346 5.818 1.00 82.50 172 LYS A C 1
ATOM 1449 O O . LYS A 1 172 ? 9.400 -6.743 5.553 1.00 82.50 172 LYS A O 1
ATOM 1454 N N . GLU A 1 173 ? 11.463 -6.812 6.471 1.00 77.69 173 GLU A N 1
ATOM 1455 C CA . GLU A 1 173 ? 11.482 -5.413 6.869 1.00 77.69 173 GLU A CA 1
ATOM 1456 C C . GLU A 1 173 ? 11.537 -4.504 5.641 1.00 77.69 173 GLU A C 1
ATOM 1458 O O . GLU A 1 173 ? 10.699 -3.620 5.501 1.00 77.69 173 GLU A O 1
ATOM 1463 N N . VAL A 1 174 ? 12.489 -4.692 4.723 1.00 79.31 174 VAL A N 1
ATOM 1464 C CA . VAL A 1 174 ? 12.755 -3.744 3.621 1.00 79.31 174 VAL A CA 1
ATOM 1465 C C . VAL A 1 174 ? 11.747 -3.842 2.471 1.00 79.31 174 VAL A C 1
ATOM 1467 O O . VAL A 1 174 ? 11.340 -2.811 1.933 1.00 79.31 174 VAL A O 1
ATOM 1470 N N . TYR A 1 175 ? 11.327 -5.051 2.107 1.00 86.38 175 TYR A N 1
ATOM 1471 C CA . TYR A 1 175 ? 10.503 -5.320 0.933 1.00 86.38 175 TYR A CA 1
ATOM 1472 C C . TYR A 1 175 ? 9.035 -4.963 1.189 1.00 86.38 175 TYR A C 1
ATOM 1474 O O . TYR A 1 175 ? 8.268 -5.733 1.777 1.00 86.38 175 TYR A O 1
ATOM 1482 N N . SER A 1 176 ? 8.632 -3.788 0.708 1.00 87.25 176 SER A N 1
ATOM 1483 C CA . SER A 1 176 ? 7.252 -3.313 0.774 1.00 87.25 176 SER A CA 1
ATOM 1484 C C . SER A 1 176 ? 6.444 -3.735 -0.462 1.00 87.25 176 SER A C 1
ATOM 1486 O O . SER A 1 176 ? 7.023 -4.006 -1.518 1.00 87.25 176 SER A O 1
ATOM 1488 N N . PRO A 1 177 ? 5.100 -3.737 -0.386 1.00 88.81 177 PRO A N 1
ATOM 1489 C CA . PRO A 1 177 ? 4.247 -3.957 -1.555 1.00 88.81 177 PRO A CA 1
ATOM 1490 C C . PRO A 1 177 ? 4.449 -2.947 -2.694 1.00 88.81 177 PRO A C 1
ATOM 1492 O O . PRO A 1 177 ? 4.030 -3.228 -3.808 1.00 88.81 177 PRO A O 1
ATOM 1495 N N . TYR A 1 178 ? 5.114 -1.808 -2.457 1.00 89.50 178 TYR A N 1
ATOM 1496 C CA . TYR A 1 178 ? 5.435 -0.822 -3.497 1.00 89.50 178 TYR A CA 1
ATOM 1497 C C . TYR A 1 178 ? 6.638 -1.214 -4.360 1.00 89.50 178 TYR A C 1
ATOM 1499 O O . TYR A 1 178 ? 6.749 -0.738 -5.486 1.00 89.50 178 TYR A O 1
ATOM 1507 N N . VAL A 1 179 ? 7.538 -2.072 -3.862 1.00 91.88 179 VAL A N 1
ATOM 1508 C CA . VAL A 1 179 ? 8.784 -2.436 -4.563 1.00 91.88 179 VAL A CA 1
ATOM 1509 C C . VAL A 1 179 ? 8.525 -2.941 -5.993 1.00 91.88 179 VAL A C 1
ATOM 1511 O O . VAL A 1 179 ? 9.124 -2.390 -6.915 1.00 91.88 179 VAL A O 1
ATOM 1514 N N . PRO A 1 180 ? 7.602 -3.894 -6.237 1.00 93.50 180 PRO A N 1
ATOM 1515 C CA . PRO A 1 180 ? 7.248 -4.323 -7.593 1.00 93.50 180 PRO A CA 1
ATOM 1516 C C . PRO A 1 180 ? 6.785 -3.187 -8.514 1.00 93.50 180 PRO A C 1
ATOM 1518 O O . PRO A 1 180 ? 7.137 -3.160 -9.689 1.00 93.50 180 PRO A O 1
ATOM 1521 N N . TYR A 1 181 ? 6.027 -2.222 -7.985 1.00 93.12 181 TYR A N 1
ATOM 1522 C CA . TYR A 1 181 ? 5.536 -1.078 -8.758 1.00 93.12 181 TYR A CA 1
ATOM 1523 C C . TYR A 1 181 ? 6.667 -0.107 -9.111 1.00 93.12 181 TYR A C 1
ATOM 1525 O O . TYR A 1 181 ? 6.683 0.444 -10.211 1.00 93.12 181 TYR A O 1
ATOM 1533 N N . ILE A 1 182 ? 7.631 0.084 -8.205 1.00 93.62 182 ILE A N 1
ATOM 1534 C CA . ILE A 1 182 ? 8.841 0.877 -8.465 1.00 93.62 182 ILE A CA 1
ATOM 1535 C C . ILE A 1 182 ? 9.687 0.206 -9.550 1.00 93.62 182 ILE A C 1
ATOM 1537 O O . ILE A 1 182 ? 10.115 0.884 -10.482 1.00 93.62 182 ILE A O 1
ATOM 1541 N N . ILE A 1 183 ? 9.875 -1.116 -9.479 1.00 94.69 183 ILE A N 1
ATOM 1542 C CA . ILE A 1 183 ? 10.581 -1.878 -10.518 1.00 94.69 183 ILE A CA 1
ATOM 1543 C C . ILE A 1 183 ? 9.892 -1.665 -11.871 1.00 94.69 183 ILE A C 1
ATOM 1545 O O . ILE A 1 183 ? 10.532 -1.201 -12.812 1.00 94.69 183 ILE A O 1
ATOM 1549 N N . ASP A 1 184 ? 8.579 -1.889 -11.959 1.00 95.31 184 ASP A N 1
ATOM 1550 C CA . ASP A 1 184 ? 7.822 -1.675 -13.199 1.00 95.31 184 ASP A CA 1
ATOM 1551 C C . ASP A 1 184 ? 7.913 -0.228 -13.712 1.00 95.31 184 ASP A C 1
ATOM 1553 O O . ASP A 1 184 ? 7.911 0.000 -14.920 1.00 95.31 184 ASP A O 1
ATOM 1557 N N . THR A 1 185 ? 8.036 0.757 -12.819 1.00 94.56 185 THR A N 1
ATOM 1558 C CA . THR A 1 185 ? 8.212 2.172 -13.186 1.00 94.56 185 THR A CA 1
ATOM 1559 C C . THR A 1 185 ? 9.571 2.409 -13.847 1.00 94.56 185 THR A C 1
ATOM 1561 O O . THR A 1 185 ? 9.642 3.050 -14.896 1.00 94.56 185 THR A O 1
ATOM 1564 N N . VAL A 1 186 ? 10.649 1.846 -13.291 1.00 95.75 186 VAL A N 1
ATOM 1565 C CA . VAL A 1 186 ? 11.995 1.915 -13.887 1.00 95.75 186 VAL A CA 1
ATOM 1566 C C . VAL A 1 186 ? 12.013 1.232 -15.256 1.00 95.75 186 VAL A C 1
ATOM 1568 O O . VAL A 1 186 ? 12.523 1.802 -16.222 1.00 95.75 186 VAL A O 1
ATOM 1571 N N . TYR A 1 187 ? 11.389 0.057 -15.374 1.00 95.94 187 TYR A N 1
ATOM 1572 C CA . TYR A 1 187 ? 11.255 -0.633 -16.658 1.00 95.94 187 TYR A CA 1
ATOM 1573 C C . TYR A 1 187 ? 10.408 0.157 -17.660 1.00 95.94 187 TYR A C 1
ATOM 1575 O O . TYR A 1 187 ? 10.757 0.202 -18.836 1.00 95.94 187 TYR A O 1
ATOM 1583 N N . ALA A 1 188 ? 9.344 0.839 -17.229 1.00 95.38 188 ALA A N 1
ATOM 1584 C CA . ALA A 1 188 ? 8.550 1.685 -18.118 1.00 95.38 188 ALA A CA 1
ATOM 1585 C C . ALA A 1 188 ? 9.383 2.820 -18.728 1.00 95.38 188 ALA A C 1
ATOM 1587 O O . ALA A 1 188 ? 9.294 3.064 -19.933 1.00 95.38 188 ALA A O 1
ATOM 1588 N N . VAL A 1 189 ? 10.241 3.463 -17.930 1.00 92.62 189 VAL A N 1
ATOM 1589 C CA . VAL A 1 189 ? 11.189 4.468 -18.432 1.00 92.62 189 VAL A CA 1
ATOM 1590 C C . VAL A 1 189 ? 12.196 3.828 -19.388 1.00 92.62 189 VAL A C 1
ATOM 1592 O O . VAL A 1 189 ? 12.394 4.343 -20.484 1.00 92.62 189 VAL A O 1
ATOM 1595 N N . ALA A 1 190 ? 12.777 2.676 -19.040 1.00 93.25 190 ALA A N 1
ATOM 1596 C CA . ALA A 1 190 ? 13.711 1.967 -19.918 1.00 93.25 190 ALA A CA 1
ATOM 1597 C C . ALA A 1 190 ? 13.077 1.597 -21.272 1.00 93.25 190 ALA A C 1
ATOM 1599 O O . ALA A 1 190 ? 13.685 1.808 -22.320 1.00 93.25 190 ALA A O 1
ATOM 1600 N N . HIS A 1 191 ? 11.828 1.127 -21.273 1.00 93.62 191 HIS A N 1
ATOM 1601 C CA . HIS A 1 191 ? 11.068 0.860 -22.492 1.00 93.62 191 HIS A CA 1
ATOM 1602 C C . HIS A 1 191 ? 10.809 2.134 -23.305 1.00 93.62 191 HIS A C 1
ATOM 1604 O O . HIS A 1 191 ? 10.915 2.101 -24.529 1.00 93.62 191 HIS A O 1
ATOM 1610 N N . ALA A 1 192 ? 10.502 3.263 -22.662 1.00 90.50 192 ALA A N 1
ATOM 1611 C CA . ALA A 1 192 ? 10.351 4.542 -23.354 1.00 90.50 192 ALA A CA 1
ATOM 1612 C C . ALA A 1 192 ? 11.663 4.991 -24.025 1.00 90.50 192 ALA A C 1
ATOM 1614 O O . ALA A 1 192 ? 11.640 5.441 -25.173 1.00 90.50 192 ALA A O 1
ATOM 1615 N N . LEU A 1 193 ? 12.802 4.812 -23.347 1.00 86.56 193 LEU A N 1
ATOM 1616 C CA . LEU A 1 193 ? 14.135 5.091 -23.891 1.00 86.56 193 LEU A CA 1
ATOM 1617 C C . LEU A 1 193 ? 14.496 4.159 -25.056 1.00 86.56 193 LEU A C 1
ATOM 1619 O O . LEU A 1 193 ? 15.057 4.612 -26.049 1.00 86.56 193 LEU A O 1
ATOM 1623 N N . ASP A 1 194 ? 14.148 2.875 -24.974 1.00 87.50 194 ASP A N 1
ATOM 1624 C CA . ASP A 1 194 ? 14.347 1.914 -26.065 1.00 87.50 194 ASP A CA 1
ATOM 1625 C C . ASP A 1 194 ? 13.489 2.271 -27.290 1.00 87.50 194 ASP A C 1
ATOM 1627 O O . ASP A 1 194 ? 13.988 2.289 -28.415 1.00 87.50 194 ASP A O 1
ATOM 1631 N N . ILE A 1 195 ? 12.222 2.656 -27.087 1.00 87.12 195 ILE A N 1
ATOM 1632 C CA . ILE A 1 195 ? 11.359 3.171 -28.164 1.00 87.12 195 ILE A CA 1
ATOM 1633 C C . ILE A 1 195 ? 11.984 4.410 -28.804 1.00 87.12 195 ILE A C 1
ATOM 1635 O O . ILE A 1 195 ? 11.983 4.522 -30.029 1.00 87.12 195 ILE A O 1
ATOM 1639 N N . PHE A 1 196 ? 12.498 5.341 -27.996 1.00 81.88 196 PHE A N 1
ATOM 1640 C CA . PHE A 1 196 ? 13.196 6.520 -28.496 1.00 81.88 196 PHE A CA 1
ATOM 1641 C C . PHE A 1 196 ? 14.393 6.110 -29.354 1.00 81.88 196 PHE A C 1
ATOM 1643 O O . PHE A 1 196 ? 14.433 6.472 -30.524 1.00 81.88 196 PHE A O 1
ATOM 1650 N N . ASN A 1 197 ? 15.290 5.278 -28.818 1.00 78.31 197 ASN A N 1
ATOM 1651 C CA . ASN A 1 197 ? 16.511 4.836 -29.488 1.00 78.31 197 ASN A CA 1
ATOM 1652 C C . ASN A 1 197 ? 16.236 4.113 -30.819 1.00 78.31 197 ASN A C 1
ATOM 1654 O O . ASN A 1 197 ? 16.884 4.394 -31.821 1.00 78.31 197 ASN A O 1
ATOM 1658 N N . ARG A 1 198 ? 15.233 3.226 -30.870 1.00 79.19 198 ARG A N 1
ATOM 1659 C CA . ARG A 1 198 ? 14.863 2.493 -32.097 1.00 79.19 198 ARG A CA 1
ATOM 1660 C C . ARG A 1 198 ? 14.283 3.373 -33.201 1.00 79.19 198 ARG A C 1
ATOM 1662 O O . ARG A 1 198 ? 14.322 2.973 -34.359 1.00 79.19 198 ARG A O 1
ATOM 1669 N N . ASN A 1 199 ? 13.711 4.528 -32.861 1.00 73.44 199 ASN A N 1
ATOM 1670 C CA . ASN A 1 199 ? 13.170 5.451 -33.859 1.00 73.44 199 ASN A CA 1
ATOM 1671 C C . ASN A 1 199 ? 14.261 6.323 -34.513 1.00 73.44 199 ASN A C 1
ATOM 1673 O O . ASN A 1 199 ? 13.937 7.043 -35.453 1.00 73.44 199 ASN A O 1
ATOM 1677 N N . PHE A 1 200 ? 15.525 6.257 -34.068 1.00 65.69 200 PHE A N 1
ATOM 1678 C CA . PHE A 1 200 ? 16.642 6.917 -34.750 1.00 65.69 200 PHE A CA 1
ATOM 1679 C C . PHE A 1 200 ? 17.168 6.059 -35.902 1.00 65.69 200 PHE A C 1
ATOM 1681 O O . PHE A 1 200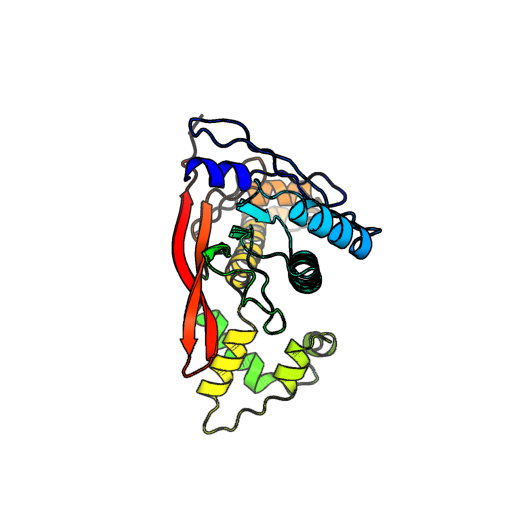 ? 17.535 4.898 -35.717 1.00 65.69 200 PHE A O 1
ATOM 1688 N N . SER A 1 201 ? 17.263 6.651 -37.094 1.00 56.16 201 SER A N 1
ATOM 1689 C CA . SER A 1 201 ? 18.032 6.067 -38.197 1.00 56.16 201 SER A CA 1
ATOM 1690 C C . SER A 1 201 ? 19.535 6.215 -37.931 1.00 56.16 201 SER A C 1
ATOM 1692 O O . SER A 1 201 ? 19.974 7.220 -37.370 1.00 56.16 201 SER A O 1
ATOM 1694 N N . TYR A 1 202 ? 20.346 5.250 -38.382 1.00 53.44 202 TYR A N 1
ATOM 1695 C CA . TYR A 1 202 ? 21.812 5.265 -38.254 1.00 53.44 202 TYR A CA 1
ATOM 1696 C C . TYR A 1 202 ? 22.443 6.573 -38.780 1.00 53.44 202 TYR A C 1
ATOM 1698 O O . TYR A 1 202 ? 23.417 7.054 -38.203 1.00 53.44 202 TYR A O 1
ATOM 1706 N N . ASP A 1 203 ? 21.845 7.213 -39.792 1.00 56.53 203 ASP A N 1
ATOM 1707 C CA . ASP A 1 203 ? 22.319 8.489 -40.357 1.00 56.53 203 ASP A CA 1
ATOM 1708 C C . ASP A 1 203 ? 22.042 9.723 -39.472 1.00 56.53 203 ASP A C 1
ATOM 1710 O O . ASP A 1 203 ? 22.737 10.734 -39.573 1.00 56.53 203 ASP A O 1
ATOM 1714 N N . GLU A 1 204 ? 21.072 9.653 -38.556 1.00 52.88 204 GLU A N 1
ATOM 1715 C CA . GLU A 1 204 ? 20.686 10.769 -37.674 1.00 52.88 204 GLU A CA 1
ATOM 1716 C C . GLU A 1 204 ? 21.482 10.804 -36.360 1.00 52.88 204 GLU A C 1
ATOM 1718 O O . GLU A 1 204 ? 21.428 11.785 -35.618 1.00 52.88 204 GLU A O 1
ATOM 1723 N N . THR A 1 205 ? 22.262 9.755 -36.084 1.00 53.12 205 THR A N 1
ATOM 1724 C CA . THR A 1 205 ? 23.036 9.584 -34.841 1.00 53.12 205 THR A CA 1
ATOM 1725 C C . THR A 1 205 ? 24.269 10.488 -34.732 1.00 53.12 205 THR A C 1
ATOM 1727 O O . THR A 1 205 ? 24.823 10.645 -33.642 1.00 53.12 205 THR A O 1
ATOM 1730 N N . LYS A 1 206 ? 24.706 11.118 -35.834 1.00 54.22 206 LYS A N 1
ATOM 1731 C CA . LYS A 1 206 ? 25.859 12.039 -35.835 1.00 54.22 206 LYS A CA 1
ATOM 1732 C C . LYS A 1 206 ? 25.567 13.378 -35.162 1.00 54.22 206 LYS A C 1
ATOM 1734 O O . LYS A 1 206 ? 26.504 14.065 -34.757 1.00 54.22 206 LYS A O 1
ATOM 1739 N N . ASP A 1 207 ? 24.298 13.739 -35.012 1.00 56.25 207 ASP A N 1
ATOM 1740 C CA . ASP A 1 207 ? 23.900 15.012 -34.429 1.00 56.25 207 ASP A CA 1
ATOM 1741 C C . ASP A 1 207 ? 23.521 14.817 -32.954 1.00 56.25 207 ASP A C 1
ATOM 1743 O O . ASP A 1 207 ? 22.363 14.594 -32.601 1.00 56.25 207 ASP A O 1
ATOM 1747 N N . ARG A 1 208 ? 24.525 14.866 -32.061 1.00 53.44 208 ARG A N 1
ATOM 1748 C CA . ARG A 1 208 ? 24.359 14.701 -30.597 1.00 53.44 208 ARG A CA 1
ATOM 1749 C C . ARG A 1 208 ? 23.288 15.621 -29.993 1.00 53.44 208 ARG A C 1
ATOM 1751 O O . ARG A 1 208 ? 22.776 15.313 -28.920 1.00 53.44 208 ARG A O 1
ATOM 1758 N N . ALA A 1 209 ? 22.947 16.724 -30.661 1.00 55.28 209 ALA A N 1
ATOM 1759 C CA . ALA A 1 209 ? 21.873 17.626 -30.257 1.00 55.28 209 ALA A CA 1
ATOM 1760 C C . ALA A 1 209 ? 20.475 16.978 -30.353 1.00 55.28 209 ALA A C 1
ATOM 1762 O O . ALA A 1 209 ? 19.605 17.303 -29.549 1.00 55.28 209 ALA A O 1
ATOM 1763 N N . LYS A 1 210 ? 20.266 16.017 -31.267 1.00 56.00 210 LYS A N 1
ATOM 1764 C CA . LYS A 1 210 ? 18.992 15.293 -31.444 1.00 56.00 210 LYS A CA 1
ATOM 1765 C C . LYS A 1 210 ? 18.785 14.134 -30.459 1.00 56.00 210 LYS A C 1
ATOM 1767 O O . LYS A 1 210 ? 17.662 13.669 -30.305 1.00 56.00 210 LYS A O 1
ATOM 1772 N N . LEU A 1 211 ? 19.838 13.693 -29.764 1.00 57.56 211 LEU A N 1
ATOM 1773 C CA . LEU A 1 211 ? 19.767 12.663 -28.711 1.00 57.56 211 LEU A CA 1
ATOM 1774 C C . LEU A 1 211 ? 19.198 13.192 -27.386 1.00 57.56 211 LEU A C 1
ATOM 1776 O O . LEU A 1 211 ? 19.052 12.439 -26.422 1.00 57.56 211 LEU A O 1
ATOM 1780 N N . GLN A 1 212 ? 18.899 14.487 -27.308 1.00 61.88 212 GLN A N 1
ATOM 1781 C CA . GLN A 1 212 ? 18.364 15.086 -26.102 1.00 61.88 212 GLN A CA 1
ATOM 1782 C C . GLN A 1 212 ? 16.876 14.764 -25.967 1.00 61.88 212 GLN A C 1
ATOM 1784 O O . GLN A 1 212 ? 16.021 15.446 -26.525 1.00 61.88 212 GLN A O 1
ATOM 1789 N N . ILE A 1 213 ? 16.560 13.778 -25.128 1.00 62.50 213 ILE A N 1
ATOM 1790 C CA . ILE A 1 213 ? 15.243 13.649 -24.489 1.00 62.50 213 ILE A CA 1
ATOM 1791 C C . ILE A 1 213 ? 15.127 14.766 -23.434 1.00 62.50 213 ILE A C 1
ATOM 1793 O O . ILE A 1 213 ? 15.041 14.519 -22.237 1.00 62.50 213 ILE A O 1
ATOM 1797 N N . ALA A 1 214 ? 15.279 16.022 -23.851 1.00 57.22 214 ALA A N 1
ATOM 1798 C CA . ALA A 1 214 ? 15.356 17.158 -22.936 1.00 57.22 214 ALA A CA 1
ATOM 1799 C C . ALA A 1 214 ? 13.981 17.775 -22.660 1.00 57.22 214 ALA A C 1
ATOM 1801 O O . ALA A 1 214 ? 13.838 18.520 -21.693 1.00 57.22 214 ALA A O 1
ATOM 1802 N N . ASN A 1 215 ? 12.962 17.463 -23.469 1.00 64.19 215 ASN A N 1
ATOM 1803 C CA . ASN A 1 215 ? 11.615 17.983 -23.267 1.00 64.19 215 ASN A CA 1
ATOM 1804 C C . ASN A 1 215 ? 10.700 16.942 -22.601 1.00 64.19 215 ASN A C 1
ATOM 1806 O O . ASN A 1 215 ? 10.558 15.813 -23.076 1.00 64.19 215 ASN A O 1
ATOM 1810 N N . SER A 1 216 ? 10.027 17.347 -21.520 1.00 63.19 216 SER A N 1
ATOM 1811 C CA . SER A 1 216 ? 9.046 16.541 -20.780 1.00 63.19 216 SER A CA 1
ATOM 1812 C C . SER A 1 216 ? 7.911 16.022 -21.669 1.00 63.19 216 SER A C 1
ATOM 1814 O O . SER A 1 216 ? 7.415 14.914 -21.460 1.00 63.19 216 SER A O 1
ATOM 1816 N N . PHE A 1 217 ? 7.541 16.777 -22.706 1.00 64.31 217 PHE A N 1
ATOM 1817 C CA . PHE A 1 217 ? 6.501 16.381 -23.654 1.00 64.31 217 PHE A CA 1
ATOM 1818 C C . PHE A 1 217 ? 6.897 15.173 -24.516 1.00 64.31 217 PHE A C 1
ATOM 1820 O O . PHE A 1 217 ? 6.054 14.327 -24.828 1.00 64.31 217 PHE A O 1
ATOM 1827 N N . ASP A 1 218 ? 8.179 15.048 -24.868 1.00 73.69 218 ASP A N 1
ATOM 1828 C CA . ASP A 1 218 ? 8.672 13.912 -25.651 1.00 73.69 218 ASP A CA 1
ATOM 1829 C C . ASP A 1 218 ? 8.706 12.642 -24.795 1.00 73.69 218 ASP A C 1
ATOM 1831 O O . ASP A 1 218 ? 8.272 11.581 -25.246 1.00 73.69 218 ASP A O 1
ATOM 1835 N N . VAL A 1 219 ? 9.089 12.765 -23.519 1.00 76.06 219 VAL A N 1
ATOM 1836 C CA . VAL A 1 219 ? 9.013 11.669 -22.538 1.00 76.06 219 VAL A CA 1
ATOM 1837 C C . VAL A 1 219 ? 7.575 11.186 -22.364 1.00 76.06 219 VAL A C 1
ATOM 1839 O O . VAL A 1 219 ? 7.321 9.984 -22.426 1.00 76.06 219 VAL A O 1
ATOM 1842 N N . GLN A 1 220 ? 6.615 12.099 -22.197 1.00 80.06 220 GLN A N 1
ATOM 1843 C CA . GLN A 1 220 ? 5.207 11.739 -22.011 1.00 80.06 220 GLN A CA 1
ATOM 1844 C C . GLN A 1 220 ? 4.641 10.986 -23.224 1.00 80.06 220 GLN A C 1
ATOM 1846 O O . GLN A 1 220 ? 3.966 9.967 -23.067 1.00 80.06 220 GLN A O 1
ATOM 1851 N N . LYS A 1 221 ? 4.952 11.439 -24.446 1.00 83.69 221 LYS A N 1
ATOM 1852 C CA . LYS A 1 221 ? 4.557 10.740 -25.680 1.00 83.69 221 LYS A CA 1
ATOM 1853 C C . LYS A 1 221 ? 5.153 9.340 -25.774 1.00 83.69 221 LYS A C 1
ATOM 1855 O O . LYS A 1 221 ? 4.469 8.418 -2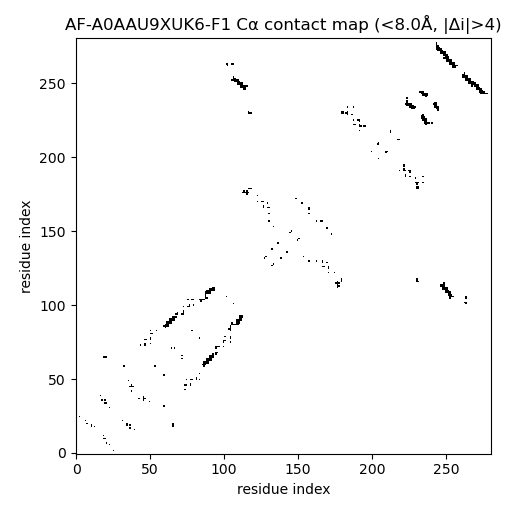6.217 1.00 83.69 221 LYS A O 1
ATOM 1860 N N . LEU A 1 222 ? 6.418 9.181 -25.388 1.00 88.06 222 LEU A N 1
ATOM 1861 C CA . LEU A 1 222 ? 7.085 7.880 -25.388 1.00 88.06 222 LEU A CA 1
ATOM 1862 C C . LEU A 1 222 ? 6.456 6.944 -24.353 1.00 88.06 222 LEU A C 1
ATOM 1864 O O . LEU A 1 222 ? 6.116 5.814 -24.697 1.00 88.06 222 LEU A O 1
ATOM 1868 N N . LEU A 1 223 ? 6.219 7.429 -23.131 1.00 90.44 223 LEU A N 1
ATOM 1869 C CA . LEU A 1 223 ? 5.542 6.676 -22.073 1.00 90.44 223 LEU A CA 1
ATOM 1870 C C . LEU A 1 223 ? 4.136 6.235 -22.495 1.00 90.44 223 LEU A C 1
ATOM 1872 O O . LEU A 1 223 ? 3.771 5.085 -22.273 1.00 90.44 223 LEU A O 1
ATOM 1876 N N . GLY A 1 224 ? 3.379 7.081 -23.202 1.00 90.62 224 GLY A N 1
ATOM 1877 C CA . GLY A 1 224 ? 2.068 6.712 -23.753 1.00 90.62 224 GLY A CA 1
ATOM 1878 C C . GLY A 1 224 ? 2.099 5.551 -24.762 1.00 90.62 224 GLY A C 1
ATOM 1879 O O . GLY A 1 224 ? 1.069 4.932 -25.025 1.00 90.62 224 GLY A O 1
ATOM 1880 N N . ARG A 1 225 ? 3.273 5.219 -25.320 1.00 91.62 225 ARG A N 1
ATOM 1881 C CA . ARG A 1 225 ? 3.478 4.087 -26.243 1.00 91.62 225 ARG A CA 1
ATOM 1882 C C . ARG A 1 225 ? 4.005 2.828 -25.549 1.00 91.62 225 ARG A C 1
ATOM 1884 O O . ARG A 1 225 ? 4.075 1.779 -26.191 1.00 91.62 225 ARG A O 1
ATOM 1891 N N . VAL A 1 226 ? 4.375 2.907 -24.271 1.00 94.06 226 VAL A N 1
ATOM 1892 C CA . VAL A 1 226 ? 4.910 1.772 -23.509 1.00 94.06 226 VAL A CA 1
ATOM 1893 C C . VAL A 1 226 ? 3.829 0.709 -23.313 1.00 94.06 226 VAL A C 1
ATOM 1895 O O . VAL A 1 226 ? 2.701 0.994 -22.906 1.00 94.06 226 VAL A O 1
ATOM 1898 N N . SER A 1 227 ? 4.183 -0.540 -23.619 1.00 94.94 227 SER A N 1
ATOM 1899 C CA . SER A 1 227 ? 3.321 -1.704 -23.421 1.00 94.94 227 SER A CA 1
ATOM 1900 C C . SER A 1 227 ? 4.162 -2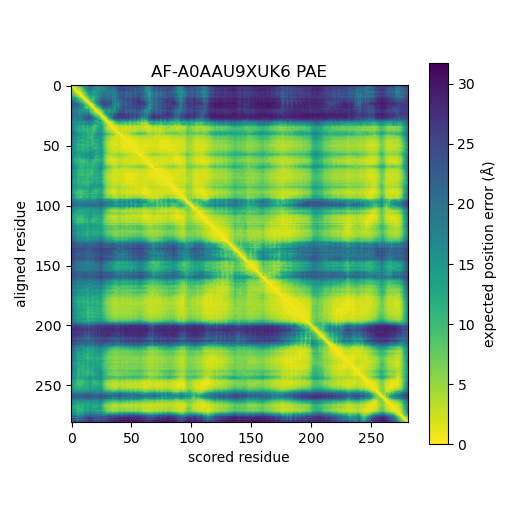.962 -23.224 1.00 94.94 227 SER A C 1
ATOM 1902 O O . SER A 1 227 ? 4.662 -3.527 -24.195 1.00 94.94 227 SER A O 1
ATOM 1904 N N . PHE A 1 228 ? 4.273 -3.442 -21.987 1.00 95.44 228 PHE A N 1
ATOM 1905 C CA . PHE A 1 228 ? 5.022 -4.658 -21.646 1.00 95.44 228 PHE A CA 1
ATOM 1906 C C . PHE A 1 228 ? 4.351 -5.421 -20.498 1.00 95.44 228 PHE A C 1
ATOM 1908 O O . PHE A 1 228 ? 3.415 -4.919 -19.872 1.00 95.44 228 PHE A O 1
ATOM 1915 N N . ASP A 1 229 ? 4.770 -6.664 -20.278 1.00 94.75 229 ASP A N 1
ATOM 1916 C CA . ASP A 1 229 ? 4.329 -7.472 -19.139 1.00 94.75 229 ASP A CA 1
ATOM 1917 C C . ASP A 1 229 ? 5.324 -7.258 -17.993 1.00 94.75 229 ASP A C 1
ATOM 1919 O O . ASP A 1 229 ? 6.483 -7.651 -18.103 1.00 94.75 229 ASP A O 1
ATOM 1923 N N . GLY A 1 230 ? 4.888 -6.556 -16.945 1.00 94.00 230 GLY A N 1
ATOM 1924 C CA . GLY A 1 230 ? 5.688 -6.262 -15.757 1.00 94.00 230 GLY A CA 1
ATOM 1925 C C . GLY A 1 230 ? 5.351 -7.185 -14.586 1.00 94.00 230 GLY A C 1
ATOM 1926 O O . GLY A 1 230 ? 4.478 -8.053 -14.679 1.00 94.00 230 GLY A O 1
ATOM 1927 N N . LEU A 1 231 ? 6.004 -6.956 -13.447 1.00 94.31 231 LEU A N 1
ATOM 1928 C CA . LEU A 1 231 ? 5.789 -7.711 -12.208 1.00 94.31 231 LEU A CA 1
ATOM 1929 C C . LEU A 1 231 ? 4.356 -7.581 -11.689 1.00 94.31 231 LEU A C 1
ATOM 1931 O O . LEU A 1 231 ? 3.807 -8.516 -11.111 1.00 94.31 231 LEU A O 1
ATOM 1935 N N . THR A 1 232 ? 3.737 -6.422 -11.904 1.00 93.31 232 THR A N 1
ATOM 1936 C CA . THR A 1 232 ? 2.389 -6.099 -11.419 1.00 93.31 232 THR A CA 1
ATOM 1937 C C . THR A 1 232 ? 1.314 -6.247 -12.506 1.00 93.31 232 THR A C 1
ATOM 1939 O O . THR A 1 232 ? 0.251 -5.620 -12.442 1.00 93.31 232 THR A O 1
ATOM 1942 N N . GLY A 1 233 ? 1.586 -7.063 -13.530 1.00 91.38 233 GLY A N 1
ATOM 1943 C CA . GLY A 1 233 ? 0.707 -7.307 -14.674 1.00 91.38 233 GLY A CA 1
ATOM 1944 C C . GLY A 1 233 ? 1.039 -6.437 -15.889 1.00 91.38 233 GLY A C 1
ATOM 1945 O O . GLY A 1 233 ? 2.151 -5.935 -16.035 1.00 91.38 233 GLY A O 1
ATOM 1946 N N . LYS A 1 234 ? 0.068 -6.257 -16.795 1.00 92.44 234 LYS A N 1
ATOM 1947 C CA . LYS A 1 234 ? 0.293 -5.481 -18.022 1.00 92.44 234 LYS A CA 1
ATOM 1948 C C . LYS A 1 234 ? 0.537 -4.008 -17.698 1.00 92.44 234 LYS A C 1
ATOM 1950 O O . LYS A 1 234 ? -0.341 -3.337 -17.152 1.00 92.44 234 LYS A O 1
ATOM 1955 N N . ILE A 1 235 ? 1.698 -3.492 -18.092 1.00 93.81 235 ILE A N 1
ATOM 1956 C CA . ILE A 1 235 ? 2.033 -2.075 -17.973 1.00 93.81 235 ILE A CA 1
ATOM 1957 C C . ILE A 1 235 ? 1.670 -1.390 -19.278 1.00 93.81 235 ILE A C 1
ATOM 1959 O O . ILE A 1 235 ? 2.282 -1.639 -20.314 1.00 93.81 235 ILE A O 1
ATOM 1963 N N . LYS A 1 236 ? 0.630 -0.562 -19.216 1.00 93.31 236 LYS A N 1
ATOM 1964 C CA . LYS A 1 236 ? 0.159 0.299 -20.296 1.00 93.31 236 LYS A CA 1
ATOM 1965 C C . LYS A 1 236 ? -0.564 1.488 -19.679 1.00 93.31 236 LYS A C 1
ATOM 1967 O O . LYS A 1 236 ? -1.332 1.306 -18.728 1.00 93.31 236 LYS A O 1
ATOM 1972 N N . PHE A 1 237 ? -0.335 2.663 -20.247 1.00 91.12 237 PHE A N 1
ATOM 1973 C CA . PHE A 1 237 ? -0.924 3.914 -19.790 1.00 91.12 237 PHE A CA 1
ATOM 1974 C C . PHE A 1 237 ? -2.058 4.347 -20.722 1.00 91.12 237 PHE A C 1
ATOM 1976 O O . PHE A 1 237 ? -1.995 4.125 -21.935 1.00 91.12 237 PHE A O 1
ATOM 1983 N N . ASP A 1 238 ? -3.122 4.906 -20.155 1.00 86.94 238 ASP A N 1
ATOM 1984 C CA . ASP A 1 238 ? -4.169 5.567 -20.926 1.00 86.94 238 ASP A CA 1
ATOM 1985 C C . ASP A 1 238 ? -3.818 7.039 -21.206 1.00 86.94 238 ASP A C 1
ATOM 1987 O O . ASP A 1 238 ? -2.724 7.513 -20.899 1.00 86.94 238 ASP A O 1
ATOM 1991 N N . GLN A 1 239 ? -4.741 7.764 -21.839 1.00 85.19 239 GLN A N 1
ATOM 1992 C CA . GLN A 1 239 ? -4.539 9.164 -22.227 1.00 85.19 239 GLN A CA 1
ATOM 1993 C C . GLN A 1 239 ? -4.284 10.117 -21.044 1.00 85.19 239 GLN A C 1
ATOM 1995 O O . GLN A 1 239 ? -3.797 11.221 -21.268 1.00 85.19 239 GLN A O 1
ATOM 2000 N N . PHE A 1 240 ? -4.610 9.709 -19.813 1.00 85.50 240 PHE A N 1
ATOM 2001 C CA . PHE A 1 240 ? -4.368 10.477 -18.591 1.00 85.50 240 PHE A CA 1
ATOM 2002 C C . PHE A 1 240 ? -3.080 10.049 -17.877 1.00 85.50 240 PHE A C 1
ATOM 2004 O O . PHE A 1 240 ? -2.727 10.625 -16.855 1.00 85.50 240 PHE A O 1
ATOM 2011 N N . GLY A 1 241 ? -2.363 9.052 -18.407 1.00 85.62 241 GLY A N 1
ATOM 2012 C CA . GLY A 1 241 ? -1.216 8.450 -17.732 1.00 85.62 241 GLY A CA 1
ATOM 2013 C C . GLY A 1 241 ? -1.607 7.396 -16.692 1.00 85.62 241 GLY A C 1
ATOM 2014 O O . GLY A 1 241 ? -0.726 6.863 -16.020 1.00 85.62 241 GLY A O 1
ATOM 2015 N N . ASP A 1 242 ? -2.893 7.041 -16.578 1.00 86.06 242 ASP A N 1
ATOM 2016 C CA . ASP A 1 242 ? -3.346 6.005 -15.651 1.00 86.06 242 ASP A CA 1
ATOM 2017 C C . ASP A 1 242 ? -3.018 4.615 -16.189 1.00 86.06 242 ASP A C 1
ATOM 2019 O O . ASP A 1 242 ? -3.160 4.317 -17.380 1.00 86.06 242 ASP A O 1
ATOM 2023 N N . ARG A 1 243 ? -2.679 3.695 -15.287 1.00 87.19 243 ARG A N 1
ATOM 2024 C CA . ARG A 1 243 ? -2.553 2.281 -15.643 1.00 87.19 243 ARG A CA 1
ATOM 2025 C C . ARG A 1 243 ? -3.910 1.652 -15.946 1.00 87.19 243 ARG A C 1
ATOM 2027 O O . ARG A 1 243 ? -4.898 1.855 -15.242 1.00 87.19 243 ARG A O 1
ATOM 2034 N N . SER A 1 244 ? -3.938 0.758 -16.934 1.00 79.88 244 SER A N 1
ATOM 2035 C CA . SER A 1 244 ? -5.146 -0.008 -17.275 1.00 79.88 244 SER A CA 1
ATOM 2036 C C . SER A 1 244 ? -5.549 -1.064 -16.237 1.00 79.88 244 SER A C 1
ATOM 2038 O O . SER A 1 244 ? -6.647 -1.614 -16.321 1.00 79.88 244 SER A O 1
ATOM 2040 N N . SER A 1 245 ? -4.684 -1.383 -15.276 1.00 85.00 245 SER A N 1
ATOM 2041 C CA . SER A 1 245 ? -4.938 -2.394 -14.251 1.00 85.00 245 SER A CA 1
ATOM 2042 C C . SER A 1 245 ? -4.556 -1.902 -12.864 1.00 85.00 245 SER A C 1
ATOM 2044 O O . SER A 1 245 ? -3.572 -1.183 -12.705 1.00 85.00 245 SER A O 1
ATOM 2046 N N . ALA A 1 246 ? -5.300 -2.359 -11.862 1.00 86.50 246 ALA A N 1
ATOM 2047 C CA . ALA A 1 246 ? -4.989 -2.136 -10.459 1.00 86.50 246 ALA A CA 1
ATOM 2048 C C . ALA A 1 246 ? -5.344 -3.383 -9.642 1.00 86.50 246 ALA A C 1
ATOM 2050 O O . ALA A 1 246 ? -6.295 -4.095 -9.977 1.00 86.50 246 ALA A O 1
ATOM 2051 N N . TYR A 1 247 ? -4.575 -3.654 -8.592 1.00 91.69 247 TYR A N 1
ATOM 2052 C CA . TYR A 1 247 ? -4.736 -4.841 -7.758 1.00 91.69 247 TYR A CA 1
ATOM 2053 C C . TYR A 1 247 ? -4.428 -4.473 -6.307 1.00 91.69 247 TYR A C 1
ATOM 2055 O O . TYR A 1 247 ? -3.329 -4.013 -5.997 1.00 91.69 247 TYR A O 1
ATOM 2063 N N . TYR A 1 248 ? -5.429 -4.653 -5.451 1.00 92.69 248 TYR A N 1
ATOM 2064 C CA . TYR A 1 248 ? -5.359 -4.397 -4.023 1.00 92.69 248 TYR A CA 1
ATOM 2065 C C . TYR A 1 248 ? -5.786 -5.629 -3.229 1.00 92.69 248 TYR A C 1
ATOM 2067 O O . TYR A 1 248 ? -6.721 -6.336 -3.612 1.00 92.69 248 TYR A O 1
ATOM 2075 N N . ASP A 1 249 ? -5.138 -5.823 -2.093 1.00 94.12 249 ASP A N 1
ATOM 2076 C CA . ASP A 1 249 ? -5.500 -6.788 -1.068 1.00 94.12 249 ASP A CA 1
ATOM 2077 C C . ASP A 1 249 ? -6.402 -6.113 -0.029 1.00 94.12 249 ASP A C 1
ATOM 2079 O O . ASP A 1 249 ? -6.209 -4.947 0.329 1.00 94.12 249 ASP A O 1
ATOM 2083 N N . ILE A 1 250 ? -7.415 -6.841 0.441 1.00 94.81 250 ILE A N 1
ATOM 2084 C CA . ILE A 1 250 ? -8.389 -6.374 1.429 1.00 94.81 250 ILE A CA 1
ATOM 2085 C C . ILE A 1 250 ? -8.167 -7.141 2.723 1.00 94.81 250 ILE A C 1
ATOM 2087 O O . ILE A 1 250 ? -8.348 -8.361 2.779 1.00 94.81 250 ILE A O 1
ATOM 2091 N N . PHE A 1 251 ? -7.846 -6.414 3.784 1.00 93.25 251 PHE A N 1
ATOM 2092 C CA . PHE A 1 251 ? -7.612 -6.972 5.104 1.00 93.25 251 PHE A CA 1
ATOM 2093 C C . PHE A 1 251 ? -8.735 -6.616 6.071 1.00 93.25 251 PHE A C 1
ATOM 2095 O O . PHE A 1 251 ? -9.330 -5.539 6.006 1.00 93.25 251 PHE A O 1
ATOM 2102 N N . SER A 1 252 ? -8.993 -7.531 6.998 1.00 92.62 252 SER A N 1
ATOM 2103 C CA . SER A 1 252 ? -9.828 -7.310 8.169 1.00 92.62 252 SER A CA 1
ATOM 2104 C C . SER A 1 252 ? -8.987 -7.451 9.426 1.00 92.62 252 SER A C 1
ATOM 2106 O O . SER A 1 252 ? -8.171 -8.365 9.541 1.00 92.62 252 SER A O 1
ATOM 2108 N N . PHE A 1 253 ? -9.214 -6.554 10.373 1.00 91.00 253 PHE A N 1
ATOM 2109 C CA . PHE A 1 253 ? -8.592 -6.581 11.689 1.00 91.00 253 PHE A CA 1
ATOM 2110 C C . PHE A 1 253 ? -9.445 -7.425 12.635 1.00 91.00 253 PHE A C 1
ATOM 2112 O O . PHE A 1 253 ? -10.586 -7.068 12.945 1.00 91.00 253 PHE A O 1
ATOM 2119 N N . LYS A 1 254 ? -8.908 -8.564 13.070 1.00 88.06 254 LYS A N 1
ATOM 2120 C CA . LYS A 1 254 ? -9.625 -9.546 13.888 1.00 88.06 254 LYS A CA 1
ATOM 2121 C C . LYS A 1 254 ? -8.949 -9.724 15.236 1.00 88.06 254 LYS A C 1
ATOM 2123 O O . LYS A 1 254 ? -7.725 -9.774 15.313 1.00 88.06 254 LYS A O 1
ATOM 2128 N N . ASN A 1 255 ? -9.759 -9.873 16.279 1.00 83.88 255 ASN A N 1
ATOM 2129 C CA . ASN A 1 255 ? -9.261 -10.302 17.578 1.00 83.88 255 ASN A CA 1
ATOM 2130 C C . ASN A 1 255 ? -8.853 -11.768 17.475 1.00 83.88 255 ASN A C 1
ATOM 2132 O O . ASN A 1 255 ? -9.653 -12.612 17.065 1.00 83.88 255 ASN A O 1
ATOM 2136 N N . VAL A 1 256 ? -7.611 -12.049 17.845 1.00 77.62 256 VAL A N 1
ATOM 2137 C CA . VAL A 1 256 ? -7.084 -13.402 17.963 1.00 77.62 256 VAL A CA 1
ATOM 2138 C C . VAL A 1 256 ? -6.662 -13.641 19.414 1.00 77.62 256 VAL A C 1
ATOM 2140 O O . VAL A 1 256 ? -6.010 -12.778 20.017 1.00 77.62 256 VAL A O 1
ATOM 2143 N N . PRO A 1 257 ? -7.060 -14.776 20.013 1.00 73.69 257 PRO A N 1
ATOM 2144 C CA . PRO A 1 257 ? -6.598 -15.142 21.341 1.00 73.69 257 PRO A CA 1
ATOM 2145 C C . PRO A 1 257 ? -5.104 -15.478 21.273 1.00 73.69 257 PRO A C 1
ATOM 2147 O O . PRO A 1 257 ? -4.703 -16.369 20.526 1.00 73.69 257 PRO A O 1
ATOM 2150 N N . ASN A 1 258 ? -4.279 -14.771 22.046 1.00 65.38 258 ASN A N 1
ATOM 2151 C CA . ASN A 1 258 ? -2.848 -15.037 22.166 1.00 65.38 258 ASN A CA 1
ATOM 2152 C C . ASN A 1 258 ? -2.501 -15.310 23.639 1.00 65.38 258 ASN A C 1
ATOM 2154 O O . ASN A 1 258 ? -2.037 -14.434 24.372 1.00 65.38 258 ASN A O 1
ATOM 2158 N N . GLY A 1 259 ? -2.811 -16.528 24.095 1.00 70.38 259 GLY A N 1
ATOM 2159 C CA . GLY A 1 259 ? -2.783 -16.868 25.521 1.00 70.38 259 GLY A CA 1
ATOM 2160 C C . GLY A 1 259 ? -3.806 -16.039 26.305 1.00 70.38 259 GLY A C 1
ATOM 2161 O O . GLY A 1 259 ? -4.953 -15.922 25.878 1.00 70.38 259 GLY A O 1
ATOM 2162 N N . ASP A 1 260 ? -3.377 -15.422 27.410 1.00 59.00 260 ASP A N 1
ATOM 2163 C CA . ASP A 1 260 ? -4.215 -14.549 28.252 1.00 59.00 260 ASP A CA 1
ATOM 2164 C C . ASP A 1 260 ? -4.359 -13.112 27.706 1.00 59.00 260 ASP A C 1
ATOM 2166 O O . ASP A 1 260 ? -5.027 -12.269 28.308 1.00 59.00 260 ASP A O 1
ATOM 2170 N N . VAL A 1 261 ? -3.725 -12.798 26.569 1.00 58.62 261 VAL A N 1
ATOM 2171 C CA . VAL A 1 261 ? -3.743 -11.462 25.964 1.00 58.62 261 VAL A CA 1
ATOM 2172 C C . VAL A 1 261 ? -4.464 -11.518 24.621 1.00 58.62 261 VAL A C 1
ATOM 2174 O O . VAL A 1 261 ? -4.002 -12.146 23.674 1.00 58.62 261 VAL A O 1
ATOM 2177 N N . GLU A 1 262 ? -5.590 -10.816 24.489 1.00 62.56 262 GLU A N 1
ATOM 2178 C CA . GLU A 1 262 ? -6.182 -10.596 23.163 1.00 62.56 262 GLU A CA 1
ATOM 2179 C C . GLU A 1 262 ? -5.288 -9.642 22.361 1.00 62.56 262 GLU A C 1
ATOM 2181 O O . GLU A 1 262 ? -5.000 -8.528 22.822 1.00 62.56 262 GLU A O 1
ATOM 2186 N N . SER A 1 263 ? -4.891 -10.064 21.160 1.00 72.19 263 SER A N 1
ATOM 2187 C CA . SER A 1 263 ? -4.193 -9.241 20.170 1.00 72.19 263 SER A CA 1
ATOM 2188 C C . SER A 1 263 ? -5.055 -9.051 18.924 1.00 72.19 263 SER A C 1
ATOM 2190 O O . SER A 1 263 ? -5.923 -9.871 18.635 1.00 72.19 263 SER A O 1
ATOM 2192 N N . VAL A 1 264 ? -4.807 -7.982 18.166 1.00 80.12 264 VAL A N 1
ATOM 2193 C CA . VAL A 1 264 ? -5.470 -7.766 16.874 1.00 80.12 264 VAL A CA 1
ATOM 2194 C C . VAL A 1 264 ? -4.528 -8.179 15.755 1.00 80.12 264 VAL A C 1
ATOM 2196 O O . VAL A 1 264 ? -3.426 -7.644 15.647 1.00 80.12 264 VAL A O 1
ATOM 2199 N N . GLU A 1 265 ? -4.978 -9.103 14.914 1.00 84.62 265 GLU A N 1
ATOM 2200 C CA . GLU A 1 265 ? -4.256 -9.551 13.729 1.00 84.62 265 GLU A CA 1
ATOM 2201 C C . GLU A 1 265 ? -4.904 -8.998 12.458 1.00 84.62 265 GLU A C 1
ATOM 2203 O O . GLU A 1 265 ? -6.127 -8.875 12.343 1.00 84.62 265 GLU A O 1
ATOM 2208 N N . MET A 1 266 ? -4.058 -8.662 11.487 1.00 87.94 266 MET A N 1
ATOM 2209 C CA . MET A 1 266 ? -4.473 -8.256 10.154 1.00 87.94 266 MET A CA 1
ATOM 2210 C C . MET A 1 266 ? -4.606 -9.499 9.266 1.00 87.94 266 MET A C 1
ATOM 2212 O O . MET A 1 266 ? -3.611 -10.108 8.885 1.00 87.94 266 MET A O 1
ATOM 2216 N N . VAL A 1 267 ? -5.838 -9.860 8.909 1.00 90.56 267 VAL A N 1
ATOM 2217 C CA . VAL A 1 267 ? -6.147 -11.079 8.150 1.00 90.56 267 VAL A CA 1
ATOM 2218 C C . VAL A 1 267 ? -6.600 -10.717 6.742 1.00 90.56 267 VAL A C 1
ATOM 2220 O O . VAL A 1 267 ? -7.533 -9.931 6.576 1.00 90.56 267 VAL A O 1
ATOM 2223 N N . LEU A 1 268 ? -5.969 -11.302 5.722 1.00 92.81 268 LEU A N 1
ATOM 2224 C CA . LEU A 1 268 ? -6.407 -11.166 4.331 1.00 92.81 268 LEU A CA 1
ATOM 2225 C C . LEU A 1 268 ? -7.790 -11.811 4.173 1.00 92.81 268 LEU A C 1
ATOM 2227 O O . LEU A 1 268 ? -7.968 -12.989 4.478 1.00 92.81 268 LEU A O 1
ATOM 2231 N N . ILE A 1 269 ? -8.775 -11.044 3.708 1.00 95.06 269 ILE A N 1
ATOM 2232 C CA . ILE A 1 269 ? -10.158 -11.518 3.528 1.00 95.06 269 ILE A CA 1
ATOM 2233 C C . ILE A 1 269 ? -10.653 -11.417 2.087 1.00 95.06 269 ILE A C 1
ATOM 2235 O O . ILE A 1 269 ? -11.743 -11.897 1.779 1.00 95.06 269 ILE A O 1
ATOM 2239 N N . GLY A 1 270 ? -9.887 -10.784 1.204 1.00 94.75 270 GLY A N 1
ATOM 2240 C CA . GLY A 1 270 ? -10.261 -10.671 -0.191 1.00 94.75 270 GLY A CA 1
ATOM 2241 C C . GLY A 1 270 ? -9.266 -9.873 -1.007 1.00 94.75 270 GLY A C 1
ATOM 2242 O O . GLY A 1 270 ? -8.287 -9.337 -0.500 1.00 94.75 270 GLY A O 1
ATOM 2243 N N . GLU A 1 271 ? -9.573 -9.781 -2.288 1.00 94.44 271 GLU A N 1
ATOM 2244 C CA . GLU A 1 271 ? -8.767 -9.097 -3.285 1.00 94.44 271 GLU A CA 1
ATOM 2245 C C . GLU A 1 271 ? -9.686 -8.266 -4.172 1.00 94.44 271 GLU A C 1
ATOM 2247 O O . GLU A 1 271 ? -10.831 -8.643 -4.447 1.00 94.44 271 GLU A O 1
ATOM 2252 N N . TRP A 1 272 ? -9.175 -7.150 -4.671 1.00 90.94 272 TRP A N 1
ATOM 2253 C CA . TRP A 1 272 ? -9.855 -6.335 -5.660 1.00 90.94 272 TRP A CA 1
ATOM 2254 C C . TRP A 1 272 ? -8.949 -6.119 -6.866 1.00 90.94 272 TRP A C 1
ATOM 2256 O O . TRP A 1 272 ? -7.867 -5.545 -6.760 1.00 90.94 272 TRP A O 1
ATOM 2266 N N . LYS A 1 273 ? -9.410 -6.594 -8.026 1.00 89.81 273 LYS A N 1
ATOM 2267 C CA . LYS A 1 273 ? -8.689 -6.574 -9.302 1.00 89.81 273 LYS A CA 1
ATOM 2268 C C . LYS A 1 273 ? -9.493 -5.779 -10.322 1.00 89.81 273 LYS A C 1
ATOM 2270 O O . LYS A 1 273 ? -10.600 -6.181 -10.680 1.00 89.81 273 LYS A O 1
ATOM 2275 N N . ILE A 1 274 ? -8.924 -4.698 -10.847 1.00 83.31 274 ILE A N 1
ATOM 2276 C CA . ILE A 1 274 ? -9.441 -4.013 -12.036 1.00 83.31 274 ILE A CA 1
ATOM 2277 C C . ILE A 1 274 ? -8.581 -4.350 -13.233 1.00 83.31 274 ILE A C 1
ATOM 2279 O O . ILE A 1 274 ? -7.361 -4.234 -13.198 1.00 83.31 274 ILE A O 1
ATOM 2283 N N . HIS A 1 275 ? -9.257 -4.717 -14.315 1.00 70.50 275 HIS A N 1
ATOM 2284 C CA . HIS A 1 275 ? -8.701 -4.734 -15.657 1.00 70.50 275 HIS A CA 1
ATOM 2285 C C . HIS A 1 275 ? -9.622 -3.847 -16.498 1.00 70.50 275 HIS A C 1
ATOM 2287 O O . HIS A 1 275 ? -10.736 -4.254 -16.843 1.00 70.50 275 HIS A O 1
ATOM 2293 N N . ARG A 1 276 ? -9.214 -2.604 -16.787 1.00 62.44 276 ARG A N 1
ATOM 2294 C CA . ARG A 1 276 ? -9.939 -1.754 -17.737 1.00 62.44 276 ARG A CA 1
ATOM 2295 C C . ARG A 1 276 ? -9.820 -2.428 -19.105 1.00 62.44 276 ARG A C 1
ATOM 2297 O O . ARG A 1 276 ? -8.787 -2.335 -19.762 1.00 62.44 276 ARG A O 1
ATOM 2304 N N . LYS A 1 277 ? -10.881 -3.114 -19.547 1.00 49.84 277 LYS A N 1
ATOM 2305 C CA . LYS A 1 277 ? -11.029 -3.450 -20.967 1.00 49.84 277 LYS A CA 1
ATOM 2306 C C . LYS A 1 277 ? -11.054 -2.125 -21.714 1.00 49.84 277 LYS A C 1
ATOM 2308 O O . LYS A 1 277 ? -11.934 -1.302 -21.460 1.00 49.84 277 LYS A O 1
ATOM 2313 N N . THR A 1 278 ? -10.075 -1.902 -22.581 1.00 42.75 278 THR A N 1
ATOM 2314 C CA . THR A 1 278 ? -10.070 -0.755 -23.485 1.00 42.75 278 THR A CA 1
ATOM 2315 C C . THR A 1 278 ? -11.368 -0.844 -24.280 1.00 42.75 278 THR A C 1
ATOM 2317 O O . THR A 1 278 ? -11.550 -1.777 -25.061 1.00 42.75 278 THR A O 1
ATOM 2320 N N . LYS A 1 279 ? -12.325 0.057 -24.031 1.00 35.28 279 LYS A N 1
ATOM 2321 C CA . LYS A 1 279 ? -13.392 0.267 -25.004 1.00 35.28 279 LYS A CA 1
ATOM 2322 C C . LYS A 1 279 ? -12.685 0.863 -26.212 1.00 35.28 279 LYS A C 1
ATOM 2324 O O . LYS A 1 279 ? -12.231 1.999 -26.138 1.00 35.28 279 LYS A O 1
ATOM 2329 N N . LEU A 1 280 ? -12.501 0.048 -27.247 1.00 31.66 280 LEU A N 1
ATOM 2330 C CA . LEU A 1 280 ? -12.208 0.548 -28.582 1.00 31.66 280 LEU A CA 1
ATOM 2331 C C . LEU A 1 280 ? -13.331 1.540 -28.901 1.00 31.66 280 LEU A C 1
ATOM 2333 O O . LEU A 1 280 ? -14.506 1.165 -28.842 1.00 31.66 280 LEU A O 1
ATOM 2337 N N . ALA A 1 281 ? -12.952 2.807 -29.048 1.00 32.97 281 ALA A N 1
ATOM 2338 C CA . ALA A 1 281 ? -13.812 3.839 -29.604 1.00 32.97 281 ALA A CA 1
ATOM 2339 C C . ALA A 1 281 ? -13.971 3.591 -31.106 1.00 32.97 281 ALA A C 1
ATOM 2341 O O . ALA A 1 281 ? -12.980 3.123 -31.716 1.00 32.97 281 ALA A O 1
#

Sequence (281 aa):
MLLWLDKMIRMEEVEHGQWLAKVRQGRARSVLLFTEFIRLESLHLSVQNIVQKLKQMDNVKVVILWLYENYQTKFLAEVQRQNLTGRVWILSEIHLTSKLPVKGILESSLGFQFHKFSDSGFKEYLKEILVKEKDDRSFSEWNHITSEKWKFLKNMKCVHRQIEQCSNELIKEVYSPYVPYIIDTVYAVAHALDIFNRNFSYDETKDRAKLQIANSFDVQKLLGRVSFDGLTGKIKFDQFGDRSSAYYDIFSFKNVPNGDVESVEMVLIGEWKIHRKTKLA

Organism: NCBI:txid46732

Solvent-accessible surface area (backbone atoms only — not comparable to full-atom values): 17190 Å² total; per-residue (Å²): 115,76,80,56,52,70,54,64,73,65,68,75,91,67,88,88,78,83,81,86,87,81,88,78,87,76,97,63,99,73,82,85,88,81,84,86,80,77,40,80,96,45,42,70,64,34,42,50,52,51,46,53,52,54,63,73,36,82,87,62,42,72,47,76,42,82,43,59,52,69,54,40,49,53,43,53,52,44,32,57,75,69,67,53,60,86,42,32,41,37,29,66,41,68,57,84,56,97,84,59,79,50,66,77,46,40,53,76,12,38,30,26,39,62,41,71,58,82,58,65,71,59,51,55,51,48,39,48,44,70,67,71,44,67,84,44,81,82,54,62,77,65,78,72,55,82,46,70,66,44,54,50,60,72,68,58,79,68,50,87,94,42,40,67,63,45,37,54,53,54,43,62,71,69,62,50,46,58,51,42,57,52,52,40,50,55,50,44,52,52,47,21,51,50,54,54,59,70,71,55,54,85,86,60,65,80,45,70,79,74,69,57,88,77,49,70,69,59,53,51,58,35,41,55,67,34,72,50,82,42,76,85,42,68,44,36,39,46,100,84,65,47,64,46,52,50,53,33,34,31,31,34,26,38,79,40,82,54,82,98,43,82,43,65,42,82,39,81,75,50,74,48,78,48,71,61,73,79,77,81,126

pLDDT: mean 75.35, std 18.72, range [26.27, 95.94]

Foldseek 3Di:
DQVQVVVVVPQDDDPDDDTWDDDDDDDDPDDDPDTAGQDPVPNLVRLLVVLVVVQVCPVAAEEEDPDDAVSVQSNQVSNVVVVPANHAYEYAADNDDPPGACPRRNAQHKYKHFPQFDDVVVLVVQLCCLQPVLPPPPPPVLVPPPDPLSVVSNVDDQDPVCSPVSSVVNCVSPRDSCPQVVVVVVVLQVQLLVVVVVPDDPVNVVPVVSNDPPDPVSSVVSSQVDWDQGSSGTAHADPVRDGQKGKMWMWGWHFDDDDVDTDTDTHTDDMDIGHNPPPPD

Secondary structure (DSSP, 8-state):
-HHHHHHHTT----SSS---------SS-----------GGGHHHHHHHHHHHHHH-TT--EEEE---HHHHHHHHHHHHHTT--S-EEEESS----TTS--TTTSTT-EEEEE-----HHHHHHHHHIIIIITT-TT-GGGTT---HHHHHHHH----GGGHHHHHHHHHHHH--TTHHHHHHHHHHHHHHHHHHHHTS-GGGGG-TTTT----HHHHHHHHTT-EEEETTEEEEB-TTS-BSEEEEEEEEEEEEEETTEEEEEEEEEEEEEEE------

InterPro domains:
  IPR001828 Receptor, ligand binding region [PF01094] (48-254)
  IPR028082 Periplasmic binding protein-like I [SSF53822] (44-272)
  IPR050726 Metabotropic Glutamate Receptor [PTHR24060] (44-275)

Nearest PDB structures (foldseek):
  6bt5-assembly1_B  TM=6.254E-01  e=3.792E-09  Homo sapiens
  5fwy-assembly2_C  TM=5.631E-01  e=9.253E-07  Rattus norvegicus
  3o21-assembly1_B  TM=6.050E-01  e=1.926E-06  Rattus norvegicus
  3n6v-assembly3_E  TM=5.892E-01  e=4.260E-06  Rattus norvegicus
  4oat-assembly1_A  TM=6.157E-01  e=4.903E-05  Trichormus variabilis ATCC 29413

Mean predicted aligned error: 11.39 Å

Radius of gyration: 23.24 Å; Cα contacts (8 Å, |Δi|>4): 303; chains: 1; bounding box: 61×44×69 Å